Protein AF-W4M7J5-F1 (afdb_monomer_lite)

Structure (mmCIF, N/CA/C/O backbone):
data_AF-W4M7J5-F1
#
_entry.id   AF-W4M7J5-F1
#
loop_
_atom_site.group_PDB
_atom_site.id
_atom_site.type_symbol
_atom_site.label_atom_id
_atom_site.label_alt_id
_atom_site.label_comp_id
_atom_site.label_asym_id
_atom_site.label_entity_id
_atom_site.label_seq_id
_atom_site.pdbx_PDB_ins_code
_atom_site.Cartn_x
_atom_site.Cartn_y
_atom_site.Cartn_z
_atom_site.occupancy
_atom_site.B_iso_or_equiv
_atom_site.auth_seq_id
_atom_site.auth_comp_id
_atom_site.auth_asym_id
_atom_site.auth_atom_id
_atom_site.pdbx_PDB_model_num
ATOM 1 N N . MET A 1 1 ? -1.751 -12.285 1.005 1.00 97.94 1 MET A N 1
ATOM 2 C CA . MET A 1 1 ? -0.568 -11.452 0.704 1.00 97.94 1 MET A CA 1
ATOM 3 C C . MET A 1 1 ? -0.453 -10.356 1.744 1.00 97.94 1 MET A C 1
ATOM 5 O O . MET A 1 1 ? -1.435 -10.094 2.434 1.00 97.94 1 MET A O 1
ATOM 9 N N . ARG A 1 2 ? 0.733 -9.771 1.860 1.00 98.62 2 ARG A N 1
ATOM 10 C CA . ARG A 1 2 ? 1.087 -8.678 2.759 1.00 98.62 2 ARG A CA 1
ATOM 11 C C . ARG A 1 2 ? 1.069 -7.375 1.966 1.00 98.62 2 ARG A C 1
ATOM 13 O O . ARG A 1 2 ? 1.850 -7.219 1.029 1.00 98.62 2 ARG A O 1
ATOM 20 N N . VAL A 1 3 ? 0.160 -6.473 2.309 1.00 98.75 3 VAL A N 1
ATOM 21 C CA . VAL A 1 3 ? -0.077 -5.223 1.581 1.00 98.75 3 VAL A CA 1
ATOM 22 C C . VAL A 1 3 ? 0.358 -4.055 2.451 1.00 98.75 3 VAL A C 1
ATOM 24 O O . VAL A 1 3 ? -0.261 -3.784 3.478 1.00 98.75 3 VAL A O 1
ATOM 27 N N . LEU A 1 4 ? 1.413 -3.352 2.043 1.00 98.75 4 LEU A N 1
ATOM 28 C CA . LEU A 1 4 ? 1.812 -2.099 2.680 1.00 98.75 4 LEU A CA 1
ATOM 29 C C . LEU A 1 4 ? 0.987 -0.957 2.107 1.00 98.75 4 LEU A C 1
ATOM 31 O O . LEU A 1 4 ? 1.091 -0.670 0.920 1.00 98.75 4 LEU A O 1
ATOM 35 N N . VAL A 1 5 ? 0.214 -0.272 2.947 1.00 98.44 5 VAL A N 1
ATOM 36 C CA . VAL A 1 5 ? -0.502 0.941 2.539 1.00 98.44 5 VAL A CA 1
ATOM 37 C C . VAL A 1 5 ? 0.262 2.160 3.038 1.00 98.44 5 VAL A C 1
ATOM 39 O O . VAL A 1 5 ? 0.543 2.282 4.226 1.00 98.44 5 VAL A O 1
ATOM 42 N N . ILE A 1 6 ? 0.600 3.075 2.131 1.00 98.12 6 ILE A N 1
ATOM 43 C CA . ILE A 1 6 ? 1.315 4.311 2.444 1.00 98.12 6 ILE A CA 1
ATOM 44 C C . ILE A 1 6 ? 0.552 5.517 1.896 1.00 98.12 6 ILE A C 1
ATOM 46 O O . ILE A 1 6 ? 0.147 5.565 0.738 1.00 98.12 6 ILE A O 1
ATOM 50 N N . GLY A 1 7 ? 0.369 6.543 2.718 1.00 97.75 7 GLY A N 1
ATOM 51 C CA . GLY A 1 7 ? -0.392 7.714 2.301 1.00 97.75 7 GLY A CA 1
ATOM 52 C C . GLY A 1 7 ? -0.518 8.750 3.398 1.00 97.75 7 GLY A C 1
ATOM 53 O O . GLY A 1 7 ? -0.395 8.435 4.579 1.00 97.75 7 GLY A O 1
ATOM 54 N N . SER A 1 8 ? -0.752 10.002 3.015 1.00 97.31 8 SER A N 1
ATOM 55 C CA . SER A 1 8 ? -1.087 11.057 3.974 1.00 97.31 8 SER A CA 1
ATOM 56 C C . SER A 1 8 ? -1.922 12.164 3.349 1.00 97.31 8 SER A C 1
ATOM 58 O O . SER A 1 8 ? -1.714 12.518 2.190 1.00 97.31 8 SER A O 1
ATOM 60 N N . LYS A 1 9 ? -2.804 12.755 4.155 1.00 96.75 9 LYS A N 1
ATOM 61 C CA . LYS A 1 9 ? -3.697 13.856 3.769 1.00 96.75 9 LYS A CA 1
ATOM 62 C C . LYS A 1 9 ? -3.192 15.246 4.159 1.00 96.75 9 LYS A C 1
ATOM 64 O O . LYS A 1 9 ? -3.932 16.208 4.068 1.00 96.75 9 LYS A O 1
ATOM 69 N N . ARG A 1 10 ? -1.932 15.388 4.593 1.00 94.62 10 ARG A N 1
ATOM 70 C CA . ARG A 1 10 ? -1.376 16.678 5.077 1.00 94.62 10 ARG A CA 1
ATOM 71 C C . ARG A 1 10 ? -1.398 17.818 4.048 1.00 94.62 10 ARG A C 1
ATOM 73 O O . ARG A 1 10 ? -1.168 18.959 4.416 1.00 94.62 10 ARG A O 1
ATOM 80 N N . HIS A 1 11 ? -1.590 17.491 2.776 1.00 92.25 11 HIS A N 1
ATOM 81 C CA . HIS A 1 11 ? -1.619 18.428 1.655 1.00 92.25 11 HIS A CA 1
ATOM 82 C C . HIS A 1 11 ? -3.042 18.677 1.128 1.00 92.25 11 HIS A C 1
ATOM 84 O O . HIS A 1 11 ? -3.197 19.415 0.162 1.00 92.25 11 HIS A O 1
ATOM 90 N N . LEU A 1 12 ? -4.045 18.023 1.718 1.00 94.19 12 LEU A N 1
ATOM 91 C CA . LEU A 1 12 ? -5.440 18.080 1.299 1.00 94.19 12 LEU A CA 1
ATOM 92 C C . LEU A 1 12 ? -6.203 19.089 2.161 1.00 94.19 12 LEU A C 1
ATOM 94 O O . LEU A 1 12 ? -5.884 19.253 3.340 1.00 94.19 12 LEU A O 1
ATOM 98 N N . ASP A 1 13 ? -7.209 19.736 1.573 1.00 95.62 13 ASP A N 1
ATOM 99 C CA . ASP A 1 13 ? -8.204 20.496 2.338 1.00 95.62 13 ASP A CA 1
ATOM 100 C C . ASP A 1 13 ? -9.120 19.561 3.153 1.00 95.62 13 ASP A C 1
ATOM 102 O O . ASP A 1 13 ? -9.024 18.337 3.048 1.00 95.62 13 ASP A O 1
ATOM 106 N N . ASP A 1 14 ? -10.007 20.117 3.980 1.00 93.38 14 ASP A N 1
ATOM 107 C CA . ASP A 1 14 ? -10.858 19.316 4.870 1.00 93.38 14 ASP A CA 1
ATOM 108 C C . ASP A 1 14 ? -11.773 18.349 4.098 1.00 93.38 14 ASP A C 1
ATOM 110 O O . ASP A 1 14 ? -11.873 17.173 4.454 1.00 93.38 14 ASP A O 1
ATOM 114 N N . ILE A 1 15 ? -12.373 18.796 2.988 1.00 93.12 15 ILE A N 1
ATOM 115 C CA . ILE A 1 15 ? -13.301 17.987 2.178 1.00 93.12 15 ILE A CA 1
ATOM 116 C C . ILE A 1 15 ? -12.550 16.836 1.498 1.00 93.12 15 ILE A C 1
ATOM 118 O O . ILE A 1 15 ? -12.997 15.686 1.487 1.00 93.12 15 ILE A O 1
ATOM 122 N N . GLN A 1 16 ? -11.390 17.124 0.915 1.00 94.06 16 GLN A N 1
ATOM 123 C CA . GLN A 1 16 ? -10.512 16.122 0.320 1.00 94.06 16 GLN A CA 1
ATOM 124 C C . GLN A 1 16 ? -9.934 15.183 1.386 1.00 94.06 16 GLN A C 1
ATOM 126 O O . GLN A 1 16 ? -9.789 13.983 1.145 1.00 94.06 16 GLN A O 1
ATOM 131 N N . GLY A 1 17 ? -9.645 15.708 2.574 1.00 96.38 17 GLY A N 1
ATOM 132 C CA . GLY A 1 17 ? -9.173 14.964 3.730 1.00 96.38 17 GLY A CA 1
ATOM 133 C C . GLY A 1 17 ? -10.208 13.972 4.254 1.00 96.38 17 GLY A C 1
ATOM 134 O O . GLY A 1 17 ? -9.835 12.866 4.642 1.00 96.38 17 GLY A O 1
ATOM 135 N N . GLU A 1 18 ? -11.496 14.310 4.242 1.00 96.06 18 GLU A N 1
ATOM 136 C CA . GLU A 1 18 ? -12.585 13.371 4.542 1.00 96.06 18 GLU A CA 1
ATOM 137 C C . GLU A 1 18 ? -12.675 12.263 3.493 1.00 96.06 18 GLU A C 1
ATOM 139 O O . GLU A 1 18 ? -12.620 11.084 3.847 1.00 96.06 18 GLU A O 1
ATOM 144 N N . ARG A 1 19 ? -12.671 12.623 2.202 1.00 95.25 19 ARG A N 1
ATOM 145 C CA . ARG A 1 19 ? -12.653 11.641 1.100 1.00 95.25 19 ARG A CA 1
ATOM 146 C C . ARG A 1 19 ? -11.457 10.696 1.186 1.00 95.25 19 ARG A C 1
ATOM 148 O O . ARG A 1 19 ? -11.588 9.505 0.908 1.00 95.25 19 ARG A O 1
ATOM 155 N N . PHE A 1 20 ? -10.291 11.199 1.584 1.00 97.06 20 PHE A N 1
ATOM 156 C CA . PHE A 1 20 ? -9.104 10.383 1.830 1.00 97.06 20 PHE A CA 1
ATOM 157 C C . PHE A 1 20 ? -9.323 9.371 2.965 1.00 97.06 20 PHE A C 1
ATOM 159 O O . PHE A 1 20 ? -8.930 8.210 2.837 1.00 97.06 20 PHE A O 1
ATOM 166 N N . ASN A 1 21 ? -9.965 9.777 4.063 1.00 97.31 21 ASN A N 1
ATOM 167 C CA . ASN A 1 21 ? -10.242 8.873 5.183 1.00 97.31 21 ASN A CA 1
ATOM 168 C C . ASN A 1 21 ? -11.239 7.788 4.766 1.00 97.31 21 ASN A C 1
ATOM 170 O O . ASN A 1 21 ? -11.005 6.610 5.019 1.00 97.31 21 ASN A O 1
ATOM 174 N N . ASP A 1 22 ? -12.321 8.167 4.088 1.00 96.31 22 ASP A N 1
ATOM 175 C CA . ASP A 1 22 ? -13.379 7.230 3.708 1.00 96.31 22 ASP A CA 1
ATOM 176 C C . ASP A 1 22 ? -12.931 6.240 2.634 1.00 96.31 22 ASP A C 1
ATOM 178 O O . ASP A 1 22 ? -13.209 5.044 2.731 1.00 96.31 22 ASP A O 1
ATOM 182 N N . SER A 1 23 ? -12.163 6.703 1.647 1.00 96.94 23 SER A N 1
ATOM 183 C CA . SER A 1 23 ? -11.522 5.810 0.677 1.00 96.94 23 SER A CA 1
ATOM 184 C C . SER A 1 23 ? -10.517 4.870 1.349 1.00 96.94 23 SER A C 1
ATOM 186 O O . SER A 1 23 ? -10.499 3.682 1.033 1.00 96.94 23 SER A O 1
ATOM 188 N N . SER A 1 24 ? -9.746 5.345 2.333 1.00 97.88 24 SER A N 1
ATOM 189 C CA . SER A 1 24 ? -8.852 4.486 3.120 1.00 97.88 24 SER A CA 1
ATOM 190 C C . SER A 1 24 ? -9.634 3.441 3.927 1.00 97.88 24 SER A C 1
ATOM 192 O O . SER A 1 24 ? -9.269 2.270 3.913 1.00 97.88 24 SER A O 1
ATOM 194 N N . ARG A 1 25 ? -10.765 3.797 4.550 1.00 97.44 25 ARG A N 1
ATOM 195 C CA . ARG A 1 25 ? -11.657 2.822 5.212 1.00 97.44 25 ARG A CA 1
ATOM 196 C C . ARG A 1 25 ? -12.211 1.797 4.231 1.00 97.44 25 ARG A C 1
ATOM 198 O O . ARG A 1 25 ? -12.166 0.600 4.505 1.00 97.44 25 ARG A O 1
ATOM 205 N N . SER A 1 26 ? -12.693 2.251 3.077 1.00 96.81 26 SER A N 1
ATOM 206 C CA . SER A 1 26 ? -13.215 1.379 2.020 1.00 96.81 26 SER A CA 1
ATOM 207 C C . SER A 1 26 ? -12.150 0.391 1.532 1.00 96.81 26 SER A C 1
ATOM 209 O O . SER A 1 26 ? -12.421 -0.805 1.421 1.00 96.81 26 SER A O 1
ATOM 211 N N . LEU A 1 27 ? -10.916 0.861 1.323 1.00 98.00 27 LEU A N 1
ATOM 212 C CA . LEU A 1 27 ? -9.786 0.006 0.965 1.00 98.00 27 LEU A CA 1
ATOM 213 C C . LEU A 1 27 ? -9.452 -0.992 2.081 1.00 98.00 27 LEU A C 1
ATOM 215 O O . LEU A 1 27 ? -9.246 -2.168 1.798 1.00 98.00 27 LEU A O 1
ATOM 219 N N . GLY A 1 28 ? -9.435 -0.558 3.343 1.00 98.12 28 GLY A N 1
ATOM 220 C CA . GLY A 1 28 ? -9.170 -1.431 4.488 1.00 98.12 28 GLY A CA 1
ATOM 221 C C . GLY A 1 28 ? -10.201 -2.547 4.636 1.00 98.12 28 GLY A C 1
ATOM 222 O O . GLY A 1 28 ? -9.833 -3.709 4.809 1.00 98.12 28 GLY A O 1
ATOM 223 N N . ALA A 1 29 ? -11.487 -2.225 4.481 1.00 97.19 29 ALA A N 1
ATOM 224 C CA . ALA A 1 29 ? -12.556 -3.219 4.466 1.00 97.19 29 ALA A CA 1
ATOM 225 C C . ALA A 1 29 ? -12.394 -4.212 3.299 1.00 97.19 29 ALA A C 1
ATOM 227 O O . ALA A 1 29 ? -12.518 -5.425 3.482 1.00 97.19 29 ALA A O 1
ATOM 228 N N . ALA A 1 30 ? -12.047 -3.732 2.102 1.00 97.81 30 ALA A N 1
ATOM 229 C CA . ALA A 1 30 ? -11.814 -4.605 0.954 1.00 97.81 30 ALA A CA 1
ATOM 230 C C . ALA A 1 30 ? -10.604 -5.538 1.156 1.00 97.81 30 ALA A C 1
ATOM 232 O O . ALA A 1 30 ? -10.687 -6.730 0.856 1.00 97.81 30 ALA A O 1
ATOM 233 N N . LEU A 1 31 ? -9.501 -5.031 1.718 1.00 98.44 31 LEU A N 1
ATOM 234 C CA . LEU A 1 31 ? -8.303 -5.821 2.029 1.00 98.44 31 LEU A CA 1
ATOM 235 C C . LEU A 1 31 ? -8.593 -6.919 3.063 1.00 98.44 31 LEU A C 1
ATOM 237 O O . LEU A 1 31 ? -8.178 -8.064 2.873 1.00 98.44 31 LEU A O 1
ATOM 241 N N . ALA A 1 32 ? -9.343 -6.592 4.121 1.00 97.94 32 ALA A N 1
ATOM 242 C CA . ALA A 1 32 ? -9.783 -7.561 5.124 1.00 97.94 32 ALA A CA 1
ATOM 243 C C . ALA A 1 32 ? -10.720 -8.623 4.528 1.00 97.94 32 ALA A C 1
ATOM 245 O O . ALA A 1 32 ? -10.530 -9.815 4.759 1.00 97.94 32 ALA A O 1
ATOM 246 N N . THR A 1 33 ? -11.682 -8.212 3.697 1.00 97.50 33 THR A N 1
ATOM 247 C CA . THR A 1 33 ? -12.603 -9.133 3.005 1.00 97.50 33 THR A CA 1
ATOM 248 C C . THR A 1 33 ? -11.849 -10.117 2.107 1.00 97.50 33 THR A C 1
ATOM 250 O O . THR A 1 33 ? -12.196 -11.294 2.045 1.00 97.50 33 THR A O 1
ATOM 253 N N . ALA A 1 34 ? -10.772 -9.666 1.460 1.00 98.00 34 ALA A N 1
ATOM 254 C CA . ALA A 1 34 ? -9.897 -10.506 0.644 1.00 98.00 34 ALA A CA 1
ATOM 255 C C . ALA A 1 34 ? -8.879 -11.341 1.455 1.00 98.00 34 ALA A C 1
ATOM 257 O O . ALA A 1 34 ? -8.032 -12.023 0.869 1.00 98.00 34 ALA A O 1
ATOM 258 N N . GLY A 1 35 ? -8.917 -11.285 2.792 1.00 97.94 35 GLY A N 1
ATOM 259 C CA . GLY A 1 35 ? -8.018 -12.036 3.672 1.00 97.94 35 GLY A CA 1
ATOM 260 C C . GLY A 1 35 ? -6.549 -11.628 3.536 1.00 97.94 35 GLY A C 1
ATOM 261 O O . GLY A 1 35 ? -5.653 -12.470 3.640 1.00 97.94 35 GLY A O 1
ATOM 262 N N . HIS A 1 36 ? -6.275 -10.362 3.217 1.00 98.56 36 HIS A N 1
ATOM 263 C CA . HIS A 1 36 ? -4.913 -9.843 3.121 1.00 98.56 36 HIS A CA 1
ATOM 264 C C . HIS A 1 36 ? -4.405 -9.360 4.483 1.00 98.56 36 HIS A C 1
ATOM 266 O O . HIS A 1 36 ? -5.153 -8.817 5.292 1.00 98.56 36 HIS A O 1
ATOM 272 N N . GLU A 1 37 ? -3.114 -9.569 4.734 1.00 98.56 37 GLU A N 1
ATOM 273 C CA . GLU A 1 37 ? -2.422 -8.977 5.874 1.00 98.56 37 GLU A CA 1
ATOM 274 C C . GLU A 1 37 ? -2.056 -7.541 5.510 1.00 98.56 37 GLU A C 1
ATOM 276 O O . GLU A 1 37 ? -1.446 -7.306 4.465 1.00 98.56 37 GLU A O 1
ATOM 281 N N . VAL A 1 38 ? -2.423 -6.583 6.356 1.00 98.69 38 VAL A N 1
ATOM 282 C CA . VAL A 1 38 ? -2.099 -5.171 6.128 1.00 98.69 38 VAL A CA 1
ATOM 283 C C . VAL A 1 38 ? -0.860 -4.796 6.925 1.00 98.69 38 VAL A C 1
ATOM 285 O O . VAL A 1 38 ? -0.759 -5.097 8.112 1.00 98.69 38 VAL A O 1
ATOM 288 N N . ILE A 1 39 ? 0.077 -4.114 6.274 1.00 98.69 39 ILE A N 1
ATOM 289 C CA . ILE A 1 39 ? 1.243 -3.529 6.925 1.00 98.69 39 ILE A CA 1
ATOM 290 C C . ILE A 1 39 ? 0.980 -2.038 7.134 1.00 98.69 39 ILE A C 1
ATOM 292 O O . ILE A 1 39 ? 0.668 -1.321 6.181 1.00 98.69 39 ILE A O 1
ATOM 296 N N . VAL A 1 40 ? 1.136 -1.589 8.377 1.00 97.44 40 VAL A N 1
ATOM 297 C CA . VAL A 1 40 ? 1.016 -0.188 8.794 1.00 97.44 40 VAL A CA 1
ATOM 298 C C . VAL A 1 40 ? 2.292 0.271 9.488 1.00 97.44 40 VAL A C 1
ATOM 300 O O . VAL A 1 40 ? 3.020 -0.531 10.078 1.00 97.44 40 VAL A O 1
ATOM 303 N N . CYS A 1 41 ? 2.557 1.570 9.423 1.00 96.62 41 CYS A N 1
ATOM 304 C CA . CYS A 1 41 ? 3.754 2.188 9.975 1.00 96.62 41 CYS A CA 1
ATOM 305 C C . CYS A 1 41 ? 3.441 3.321 10.960 1.00 96.62 41 CYS A C 1
ATOM 307 O O . CYS A 1 41 ? 4.191 3.507 11.905 1.00 96.62 41 CYS A O 1
ATOM 309 N N . SER A 1 42 ? 2.374 4.105 10.766 1.00 94.94 42 SER A N 1
ATOM 310 C CA . SER A 1 42 ? 2.191 5.365 11.509 1.00 94.94 42 SER A CA 1
ATOM 311 C C . SER A 1 42 ? 0.859 5.443 12.256 1.00 94.94 42 SER A C 1
ATOM 313 O O . SER A 1 42 ? -0.176 5.263 11.630 1.00 94.94 42 SER A O 1
ATOM 315 N N . PRO A 1 43 ? 0.829 5.829 13.546 1.00 93.88 43 PRO A N 1
ATOM 316 C CA . PRO A 1 43 ? -0.417 6.022 14.289 1.00 93.88 43 PRO A CA 1
ATOM 317 C C . PRO A 1 43 ? -1.057 7.398 14.021 1.00 93.88 43 PRO A C 1
ATOM 319 O O . PRO A 1 43 ? -2.028 7.783 14.665 1.00 93.88 43 PRO A O 1
ATOM 322 N N . SER A 1 44 ? -0.495 8.207 13.120 1.00 95.00 44 SER A N 1
ATOM 323 C CA . SER A 1 44 ? -0.949 9.578 12.899 1.00 95.00 44 SER A CA 1
ATOM 324 C C . SER A 1 44 ? -2.287 9.619 12.155 1.00 95.00 44 SER A C 1
ATOM 326 O O . SER A 1 44 ? -2.387 9.138 11.035 1.00 95.00 44 SER A O 1
ATOM 328 N N . PHE A 1 45 ? -3.279 10.347 12.677 1.00 95.81 45 PHE A N 1
ATOM 329 C CA . PHE A 1 45 ? -4.555 10.604 11.979 1.00 95.81 45 PHE A CA 1
ATOM 330 C C . PHE A 1 45 ? -4.431 11.407 10.672 1.00 95.81 45 PHE A C 1
ATOM 332 O O . PHE A 1 45 ? -5.432 11.684 10.012 1.00 95.81 45 PHE A O 1
ATOM 339 N N . HIS A 1 46 ? -3.218 11.809 10.286 1.00 96.56 46 HIS A N 1
ATOM 340 C CA . HIS A 1 46 ? -2.937 12.404 8.984 1.00 96.56 46 HIS A CA 1
ATOM 341 C C . HIS A 1 46 ? -2.435 11.388 7.947 1.00 96.56 46 HIS A C 1
ATOM 343 O O . HIS A 1 46 ? -2.185 11.795 6.810 1.00 96.56 46 HIS A O 1
ATOM 349 N N . THR A 1 47 ? -2.249 10.114 8.305 1.00 97.31 47 THR A N 1
ATOM 350 C CA . THR A 1 47 ? -1.851 9.033 7.390 1.00 97.31 47 THR A CA 1
ATOM 351 C C . THR A 1 47 ? -3.018 8.094 7.087 1.00 97.31 47 THR A C 1
ATOM 353 O O . THR A 1 47 ? -4.087 8.214 7.681 1.00 97.31 47 THR A O 1
ATOM 356 N N . ALA A 1 48 ? -2.849 7.210 6.101 1.00 98.06 48 ALA A N 1
ATOM 357 C CA . ALA A 1 48 ? -3.882 6.240 5.725 1.00 98.06 48 ALA A CA 1
ATOM 358 C C . ALA A 1 48 ? -4.098 5.166 6.806 1.00 98.06 48 ALA A C 1
ATOM 360 O O . ALA A 1 48 ? -5.195 4.626 6.924 1.00 98.06 48 ALA A O 1
ATOM 361 N N . ASP A 1 49 ? -3.063 4.863 7.591 1.00 98.00 49 ASP A N 1
ATOM 362 C CA . ASP A 1 49 ? -2.988 3.691 8.457 1.00 98.00 49 ASP A CA 1
ATOM 363 C C . ASP A 1 49 ? -4.168 3.578 9.437 1.00 98.00 49 ASP A C 1
ATOM 365 O O . ASP A 1 49 ? -4.835 2.542 9.411 1.00 98.00 49 ASP A O 1
ATOM 369 N N . PRO A 1 50 ? -4.525 4.608 10.239 1.00 97.00 50 PRO A N 1
ATOM 370 C CA . PRO A 1 50 ? -5.644 4.484 11.177 1.00 97.00 50 PRO A CA 1
ATOM 371 C C . PRO A 1 50 ? -6.973 4.207 10.476 1.00 97.00 50 PRO A C 1
ATOM 373 O O . PRO A 1 50 ? -7.765 3.393 10.943 1.00 97.00 50 PRO A O 1
ATOM 376 N N . PHE A 1 51 ? -7.190 4.811 9.309 1.00 97.44 51 PHE A N 1
ATOM 377 C CA . PHE A 1 51 ? -8.429 4.661 8.550 1.00 97.44 51 PHE A CA 1
ATOM 378 C C . PHE A 1 51 ? -8.523 3.306 7.847 1.00 97.44 51 PHE A C 1
ATOM 380 O O . PHE A 1 51 ? -9.605 2.729 7.776 1.00 97.44 51 PHE A O 1
ATOM 387 N N . ILE A 1 52 ? -7.399 2.750 7.386 1.00 98.00 52 ILE A N 1
ATOM 388 C CA . ILE A 1 52 ? -7.343 1.368 6.895 1.00 98.00 52 ILE A CA 1
ATOM 389 C C . ILE A 1 52 ? -7.733 0.405 8.021 1.00 98.00 52 ILE A C 1
ATOM 391 O O . ILE A 1 52 ? -8.585 -0.460 7.822 1.00 98.00 52 ILE A O 1
ATOM 395 N N . ILE A 1 53 ? -7.171 0.594 9.218 1.00 97.19 53 ILE A N 1
ATOM 396 C CA . ILE A 1 53 ? -7.469 -0.220 10.403 1.00 97.19 53 ILE A CA 1
ATOM 397 C C . ILE A 1 53 ? -8.940 -0.098 10.821 1.00 97.19 53 ILE A C 1
ATOM 399 O O . ILE A 1 53 ? -9.580 -1.111 11.109 1.00 97.19 53 ILE A O 1
ATOM 403 N N . GLU A 1 54 ? -9.508 1.111 10.807 1.00 95.56 54 GLU A N 1
ATOM 404 C CA . GLU A 1 54 ? -10.946 1.336 11.009 1.00 95.56 54 GLU A CA 1
ATOM 405 C C . GLU A 1 54 ? -11.789 0.564 9.986 1.00 95.56 54 GLU A C 1
ATOM 407 O O . GLU A 1 54 ? -12.736 -0.119 10.368 1.00 95.56 54 GLU A O 1
ATOM 412 N N . GLY A 1 55 ? -11.417 0.608 8.704 1.00 96.19 55 GLY A N 1
ATOM 413 C CA . GLY A 1 55 ? -12.067 -0.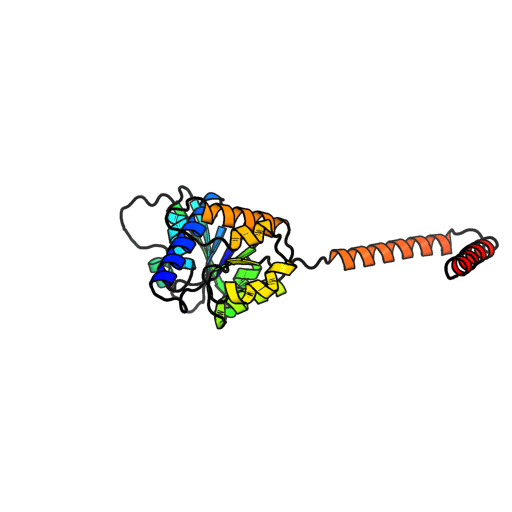161 7.644 1.00 96.19 55 GLY A CA 1
ATOM 414 C C . GLY A 1 55 ? -12.030 -1.668 7.889 1.00 96.19 55 GLY A C 1
ATOM 415 O O . GLY A 1 55 ? -13.064 -2.330 7.846 1.00 96.19 55 GLY A O 1
ATOM 416 N N . MET A 1 56 ? -10.859 -2.217 8.218 1.00 96.75 56 MET A N 1
ATOM 417 C CA . MET A 1 56 ? -10.695 -3.650 8.492 1.00 96.75 56 MET A CA 1
ATOM 418 C C . MET A 1 56 ? -11.577 -4.139 9.649 1.00 96.75 56 MET A C 1
ATOM 420 O O . MET A 1 56 ? -12.152 -5.223 9.575 1.00 96.75 56 MET A O 1
ATOM 424 N N . LYS A 1 57 ? -11.726 -3.334 10.709 1.00 94.75 57 LYS A N 1
ATOM 425 C CA . LYS A 1 57 ? -12.572 -3.646 11.876 1.00 94.75 57 LYS A CA 1
ATOM 426 C C . LYS A 1 57 ? -14.045 -3.865 11.523 1.00 94.75 57 LYS A C 1
ATOM 428 O O . LYS A 1 57 ? -14.740 -4.590 12.231 1.00 94.75 57 LYS A O 1
ATOM 433 N N . THR A 1 58 ? -14.525 -3.264 10.436 1.00 94.38 58 THR A N 1
ATOM 434 C CA . THR A 1 58 ? -15.918 -3.421 9.978 1.00 94.38 58 THR A CA 1
ATOM 435 C C . THR A 1 58 ? -16.213 -4.779 9.339 1.00 94.38 58 THR A C 1
ATOM 437 O O . THR A 1 58 ? -17.377 -5.123 9.148 1.00 94.38 58 THR A O 1
ATOM 440 N N . VAL A 1 59 ? -15.186 -5.578 9.044 1.00 95.31 59 VAL A N 1
ATOM 441 C CA . VAL A 1 59 ? -15.330 -6.865 8.359 1.00 95.31 59 VAL A CA 1
ATOM 442 C C . VAL A 1 59 ? -15.313 -8.004 9.369 1.00 95.31 59 VAL A C 1
ATOM 444 O O . VAL A 1 59 ? -14.380 -8.116 10.161 1.00 95.31 59 VAL A O 1
ATOM 447 N N . LEU A 1 60 ? -16.308 -8.892 9.308 1.00 95.94 60 LEU A N 1
ATOM 448 C CA . LEU A 1 60 ? -16.387 -10.070 10.175 1.00 95.94 60 LEU A CA 1
ATOM 449 C C . LEU A 1 60 ? -15.154 -10.970 10.021 1.00 95.94 60 LEU A C 1
ATOM 451 O O . LEU A 1 60 ? -14.731 -11.276 8.908 1.00 95.94 60 LEU A O 1
ATOM 455 N N . GLY A 1 61 ? -14.620 -11.446 11.144 1.00 94.19 61 GLY A N 1
ATOM 456 C CA . GLY A 1 61 ? -13.546 -12.437 11.161 1.00 94.19 61 GLY A CA 1
ATOM 457 C C . GLY A 1 61 ? -12.309 -11.964 11.909 1.00 94.19 61 GLY A C 1
ATOM 458 O O . GLY A 1 61 ? -12.356 -11.026 12.699 1.00 94.19 61 GLY A O 1
ATOM 459 N N . THR A 1 62 ? -11.200 -12.672 11.705 1.00 95.88 62 THR A N 1
ATOM 460 C CA . THR A 1 62 ? -9.907 -12.339 12.308 1.00 95.88 62 THR A CA 1
ATOM 461 C C . THR A 1 62 ? -8.937 -11.909 11.220 1.00 95.88 62 THR A C 1
ATOM 463 O O . THR A 1 62 ? -8.651 -12.691 10.316 1.00 95.88 62 THR A O 1
ATOM 466 N N . HIS A 1 63 ? -8.402 -10.697 11.339 1.00 96.69 63 HIS A N 1
ATOM 467 C CA . HIS A 1 63 ? -7.536 -10.081 10.335 1.00 96.69 63 HIS A CA 1
ATOM 468 C C . HIS A 1 63 ? -6.152 -9.812 10.912 1.00 96.69 63 HIS A C 1
ATOM 470 O O . HIS A 1 63 ? -6.012 -9.409 12.069 1.00 96.69 63 HIS A O 1
ATOM 476 N N . ARG A 1 64 ? -5.113 -10.041 10.108 1.00 97.88 64 ARG A N 1
ATOM 477 C CA . ARG A 1 64 ? -3.722 -9.841 10.524 1.00 97.88 64 ARG A CA 1
ATOM 478 C C . ARG A 1 64 ? -3.244 -8.457 10.119 1.00 97.88 64 ARG A C 1
ATOM 480 O O . ARG A 1 64 ? -3.464 -8.026 8.988 1.00 97.88 64 ARG A O 1
ATOM 487 N N . VAL A 1 65 ? -2.556 -7.803 11.042 1.00 97.69 65 VAL A N 1
ATOM 488 C CA . VAL A 1 65 ? -1.920 -6.510 10.822 1.00 97.69 65 VAL A CA 1
ATOM 489 C C . VAL A 1 65 ? -0.477 -6.609 11.289 1.00 97.69 65 VAL A C 1
ATOM 491 O O . VAL A 1 65 ? -0.229 -7.034 12.412 1.00 97.69 65 VAL A O 1
ATOM 494 N N . THR A 1 66 ? 0.473 -6.198 10.458 1.00 98.06 66 THR A N 1
ATOM 495 C CA . THR A 1 66 ? 1.869 -6.047 10.878 1.00 98.06 66 THR A CA 1
ATOM 496 C C . THR A 1 66 ? 2.172 -4.569 11.068 1.00 98.06 66 THR A C 1
ATOM 498 O O . THR A 1 66 ? 2.048 -3.776 10.137 1.00 98.06 66 THR A O 1
ATOM 501 N N . LEU A 1 67 ? 2.569 -4.194 12.281 1.00 97.06 67 LEU A N 1
ATOM 502 C CA . LEU A 1 67 ? 2.895 -2.822 12.646 1.00 97.06 67 LEU A CA 1
ATOM 503 C C . LEU A 1 67 ? 4.411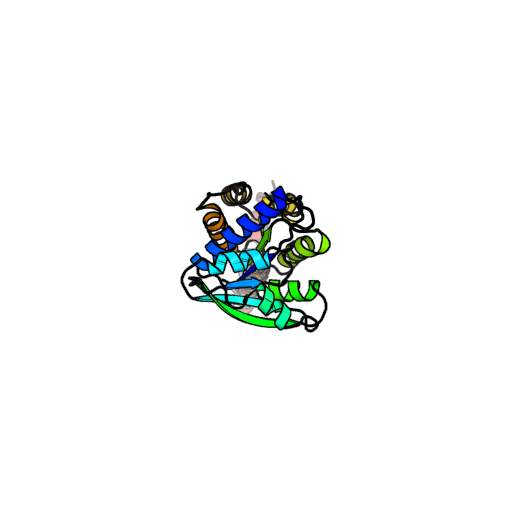 -2.648 12.730 1.00 97.06 67 LEU A C 1
ATOM 505 O O . LEU A 1 67 ? 5.037 -3.154 13.661 1.00 97.06 67 LEU A O 1
ATOM 509 N N . PHE A 1 68 ? 4.989 -1.889 11.799 1.00 96.88 68 PHE A N 1
ATOM 510 C CA . PHE A 1 68 ? 6.375 -1.438 11.902 1.00 96.88 68 PHE A CA 1
ATOM 511 C C . PHE A 1 68 ? 6.444 -0.104 12.646 1.00 96.88 68 PHE A C 1
ATOM 513 O O . PHE A 1 68 ? 5.893 0.885 12.178 1.00 96.88 68 PHE A O 1
ATOM 520 N N . ARG A 1 69 ? 7.147 -0.057 13.780 1.00 94.31 69 ARG A N 1
ATOM 521 C CA . ARG A 1 69 ? 7.242 1.146 14.622 1.00 94.31 69 ARG A CA 1
ATOM 522 C C . ARG A 1 69 ? 8.670 1.500 15.008 1.00 94.31 69 ARG A C 1
ATOM 524 O O . ARG A 1 69 ? 9.561 0.646 15.024 1.00 94.31 69 ARG A O 1
ATOM 531 N N . LEU A 1 70 ? 8.863 2.764 15.379 1.00 93.94 70 LEU A N 1
ATOM 532 C CA . LEU A 1 70 ? 10.116 3.238 15.956 1.00 93.94 70 LEU A CA 1
ATOM 533 C C . LEU A 1 70 ? 10.245 2.790 17.426 1.00 93.94 70 LEU A C 1
ATOM 535 O O . LEU A 1 70 ? 9.240 2.752 18.139 1.00 93.94 70 LEU A O 1
ATOM 539 N N . PRO A 1 71 ? 11.468 2.523 17.930 1.00 91.12 71 PRO A N 1
ATOM 540 C CA . PRO A 1 71 ? 11.694 2.219 19.345 1.00 91.12 71 PRO A CA 1
ATOM 541 C C . PRO A 1 71 ? 11.266 3.359 20.278 1.00 91.12 71 PRO A C 1
ATOM 543 O O . PRO A 1 71 ? 10.892 3.117 21.420 1.00 91.12 71 PRO A O 1
ATOM 546 N N . SER A 1 72 ? 11.329 4.602 19.788 1.00 89.38 72 SER A N 1
ATOM 547 C CA . SER A 1 72 ? 10.976 5.809 20.539 1.00 89.38 72 SER A CA 1
ATOM 548 C C . SER A 1 72 ? 9.472 6.015 20.711 1.00 89.38 72 SER A C 1
ATOM 550 O O . SER A 1 72 ? 9.068 6.871 21.493 1.00 89.38 72 SER A O 1
ATOM 552 N N . GLU A 1 73 ? 8.639 5.301 19.955 1.00 88.69 73 GLU A N 1
ATOM 553 C CA . GLU A 1 73 ? 7.190 5.416 20.073 1.00 88.69 73 GLU A CA 1
ATOM 554 C C . GLU A 1 73 ? 6.659 4.419 21.096 1.00 88.69 73 GLU A C 1
ATOM 556 O O . GLU A 1 73 ? 6.948 3.217 21.033 1.00 88.69 73 GLU A O 1
ATOM 561 N N . SER A 1 74 ? 5.870 4.936 22.037 1.00 86.88 74 SER A N 1
ATOM 562 C CA . SER A 1 74 ? 5.277 4.130 23.094 1.00 86.88 74 SER A CA 1
ATOM 563 C C . SER A 1 74 ? 4.243 3.163 22.518 1.00 86.88 74 SER A C 1
ATOM 565 O O . SER A 1 74 ? 3.515 3.476 21.574 1.00 86.88 74 SER A O 1
ATOM 567 N N . GLU A 1 75 ? 4.174 1.962 23.083 1.00 85.31 75 GLU A N 1
ATOM 568 C CA . GLU A 1 75 ? 3.172 0.971 22.685 1.00 85.31 75 GLU A CA 1
ATOM 569 C C . GLU A 1 75 ? 1.754 1.470 23.001 1.00 85.31 75 GLU A C 1
ATOM 571 O O . GLU A 1 75 ? 0.805 1.191 22.271 1.00 85.31 75 GLU A O 1
ATOM 576 N N . GLU A 1 76 ? 1.623 2.287 24.046 1.00 85.12 76 GLU A N 1
ATOM 577 C CA . GLU A 1 76 ? 0.384 2.922 24.479 1.00 85.12 76 GLU A CA 1
ATOM 578 C C . GLU A 1 76 ? -0.195 3.853 23.412 1.00 85.12 76 GLU A C 1
ATOM 580 O O . GLU A 1 76 ? -1.408 3.853 23.217 1.00 85.12 76 GLU A O 1
ATOM 585 N N . LEU A 1 77 ? 0.645 4.604 22.686 1.00 86.06 77 LEU A N 1
ATOM 586 C CA . LEU A 1 77 ? 0.188 5.470 21.594 1.00 86.06 77 LEU A CA 1
ATOM 587 C C . LEU A 1 77 ? -0.521 4.648 20.512 1.00 86.06 77 LEU A C 1
ATOM 589 O O . LEU A 1 77 ? -1.586 5.018 20.023 1.00 86.06 77 LEU A O 1
ATOM 593 N N . TYR A 1 78 ? 0.055 3.499 20.169 1.00 84.88 78 TYR A N 1
ATOM 594 C CA . TYR A 1 78 ? -0.512 2.598 19.177 1.00 84.88 78 TYR A CA 1
ATOM 595 C C . TYR A 1 78 ? -1.779 1.911 19.672 1.00 84.88 78 TYR A C 1
ATOM 597 O O . TYR A 1 78 ? -2.748 1.831 18.920 1.00 84.88 78 TYR A O 1
ATOM 605 N N . LYS A 1 79 ? -1.811 1.482 20.938 1.00 85.19 79 LYS A N 1
ATOM 606 C CA . LYS A 1 79 ? -3.027 0.942 21.558 1.00 85.19 79 LYS A CA 1
ATOM 607 C C . LYS A 1 79 ? -4.156 1.968 21.555 1.00 85.19 79 LYS A C 1
ATOM 609 O O . LYS A 1 79 ? -5.266 1.634 21.177 1.00 85.19 79 LYS A O 1
ATOM 614 N N . GLN A 1 80 ? -3.883 3.234 21.865 1.00 85.38 80 GLN A N 1
ATOM 615 C CA . GLN A 1 80 ? -4.910 4.283 21.845 1.00 85.38 80 GLN A CA 1
ATOM 616 C C . GLN A 1 80 ? -5.527 4.495 20.456 1.00 85.38 80 GLN A C 1
ATOM 618 O O . GLN A 1 80 ? -6.732 4.714 20.349 1.00 85.38 80 GLN A O 1
ATOM 623 N N . VAL A 1 81 ? -4.720 4.420 19.394 1.00 85.44 81 VAL A N 1
ATOM 624 C CA . VAL A 1 81 ? -5.192 4.646 18.018 1.00 85.44 81 VAL A CA 1
ATOM 625 C C . VAL A 1 81 ? -5.837 3.390 17.424 1.00 85.44 81 VAL A C 1
ATOM 627 O O . VAL A 1 81 ? -6.897 3.463 16.802 1.00 85.44 81 VAL A O 1
ATOM 630 N N . TYR A 1 82 ? -5.222 2.222 17.608 1.00 84.94 82 TYR A N 1
ATOM 631 C CA . TYR A 1 82 ? -5.633 0.983 16.944 1.00 84.94 82 TYR A CA 1
ATOM 632 C C . TYR A 1 82 ? -6.486 0.057 17.800 1.00 84.94 82 TYR A C 1
ATOM 634 O O . TYR A 1 82 ? -7.235 -0.749 17.250 1.00 84.94 82 TYR A O 1
ATOM 642 N N . GLU A 1 83 ? -6.469 0.211 19.115 1.00 80.31 83 GLU A N 1
ATOM 643 C CA . GLU A 1 83 ? -7.284 -0.541 20.067 1.00 80.31 83 GLU A CA 1
ATOM 644 C C . GLU A 1 83 ? -8.038 0.419 21.004 1.00 80.31 83 GLU A C 1
ATOM 646 O O . GLU A 1 83 ? -7.837 0.348 22.218 1.00 80.31 83 GLU A O 1
ATOM 651 N N . PRO A 1 84 ? -8.895 1.338 20.494 1.00 66.12 84 PRO A N 1
ATOM 652 C CA . PRO A 1 84 ? -9.635 2.235 21.370 1.00 66.12 84 PRO A CA 1
ATOM 653 C C . PRO A 1 84 ? -10.389 1.418 22.418 1.00 66.12 84 PRO A C 1
ATOM 655 O O . PRO A 1 84 ? -11.237 0.584 22.083 1.00 66.12 84 PRO A O 1
ATOM 658 N N . SER A 1 85 ? -10.023 1.633 23.679 1.00 54.97 85 SER A N 1
ATOM 659 C CA . SER A 1 85 ? -10.612 0.965 24.825 1.00 54.97 85 SER A CA 1
ATOM 660 C C . SER A 1 85 ? -12.103 1.289 24.869 1.00 54.97 85 SER A C 1
ATOM 662 O O . SER A 1 85 ? -12.485 2.445 25.028 1.00 54.97 85 SER A O 1
ATOM 664 N N . GLU A 1 86 ? -12.932 0.255 24.752 1.00 51.00 86 GLU A N 1
ATOM 665 C CA . GLU A 1 86 ? -14.281 0.240 25.324 1.00 51.00 86 GLU A CA 1
ATOM 666 C C . GLU A 1 86 ? -15.327 1.206 24.733 1.00 51.00 86 GLU A C 1
ATOM 668 O O . GLU A 1 86 ? -16.067 1.851 25.472 1.00 51.00 86 GLU A O 1
ATOM 673 N N . LEU A 1 87 ? -15.538 1.210 23.411 1.00 45.44 87 LEU A N 1
ATOM 674 C CA . LEU A 1 87 ? -16.924 1.367 22.946 1.00 45.44 87 LEU A CA 1
ATOM 675 C C . LEU A 1 87 ? -17.533 -0.027 22.810 1.00 45.44 87 LEU A C 1
ATOM 677 O O . LEU A 1 87 ? -17.163 -0.783 21.916 1.00 45.44 87 LEU A O 1
ATOM 681 N N . GLY A 1 88 ? -18.452 -0.357 23.725 1.00 44.69 88 GLY A N 1
ATOM 682 C CA . GLY A 1 88 ? -19.196 -1.619 23.860 1.00 44.69 88 GLY A CA 1
ATOM 683 C C . GLY A 1 88 ? -20.091 -2.015 22.677 1.00 44.69 88 GLY A C 1
ATOM 684 O O . GLY A 1 88 ? -21.129 -2.644 22.857 1.00 44.69 88 GLY A O 1
ATOM 685 N N . SER A 1 89 ? -19.703 -1.656 21.463 1.00 50.16 89 SER A N 1
ATOM 686 C CA . SER A 1 89 ? -20.259 -2.124 20.204 1.00 50.16 89 SER A CA 1
ATOM 687 C C . SER A 1 89 ? -19.461 -3.335 19.732 1.00 50.16 89 SER A C 1
ATOM 689 O O . SER A 1 89 ? -18.241 -3.271 19.620 1.00 50.16 89 SER A O 1
ATOM 691 N N . GLN A 1 90 ? -20.158 -4.433 19.452 1.00 62.41 90 GLN A N 1
ATOM 692 C CA . GLN A 1 90 ? -19.634 -5.641 18.819 1.00 62.41 90 GLN A CA 1
ATOM 693 C C . GLN A 1 90 ? -18.989 -5.290 17.468 1.00 62.41 90 GLN A C 1
ATOM 695 O O . GLN A 1 90 ? -19.640 -5.335 16.427 1.00 62.41 90 GLN A O 1
ATOM 700 N N . VAL A 1 91 ? -17.720 -4.886 17.480 1.00 70.94 91 VAL A N 1
ATOM 701 C CA . VAL A 1 91 ? -16.955 -4.688 16.253 1.00 70.94 91 VAL A CA 1
ATOM 702 C C . VAL A 1 91 ? -16.814 -6.069 15.606 1.00 70.94 91 VAL A C 1
ATOM 704 O O . VAL A 1 91 ? -16.321 -6.990 16.259 1.00 70.94 91 VAL A O 1
ATOM 707 N N . PRO A 1 92 ? -17.284 -6.256 14.364 1.00 79.69 92 PRO A N 1
ATOM 708 C CA . PRO A 1 92 ? -17.363 -7.584 13.760 1.00 79.69 92 PRO A CA 1
ATOM 709 C C . PRO A 1 92 ? -15.974 -8.193 13.497 1.00 79.69 92 PRO A C 1
ATOM 711 O O . PRO A 1 92 ? -15.829 -9.417 13.514 1.00 79.69 92 PRO A O 1
ATOM 714 N N . GLY A 1 93 ? -14.949 -7.364 13.277 1.00 87.88 93 GLY A N 1
ATOM 715 C CA . GLY A 1 93 ? -13.579 -7.796 13.011 1.00 87.88 93 GLY A CA 1
ATOM 716 C C . GLY A 1 93 ? -12.665 -7.769 14.234 1.00 87.88 93 GLY A C 1
ATOM 717 O O . GLY A 1 93 ? -12.494 -6.733 14.877 1.00 87.88 93 GLY A O 1
ATOM 718 N N . LYS A 1 94 ? -11.990 -8.891 14.503 1.00 91.88 94 LYS A N 1
ATOM 719 C CA . LYS A 1 94 ? -10.864 -8.984 15.442 1.00 91.88 94 LYS A CA 1
ATOM 720 C C . LYS A 1 94 ? -9.552 -8.744 14.698 1.00 91.88 94 LYS A C 1
ATOM 722 O O . LYS A 1 94 ? -9.270 -9.427 13.718 1.00 91.88 94 LYS A O 1
ATOM 727 N N . LEU A 1 95 ? -8.720 -7.832 15.189 1.00 93.62 95 LEU A N 1
ATOM 728 C CA . LEU A 1 95 ? -7.376 -7.610 14.652 1.00 93.62 95 LEU A CA 1
ATOM 729 C C . LEU A 1 95 ? -6.331 -8.354 15.489 1.00 93.62 95 LEU A C 1
ATOM 731 O O . LEU A 1 95 ? -6.427 -8.392 16.714 1.00 93.62 95 LEU A O 1
ATOM 735 N N . ILE A 1 96 ? -5.340 -8.950 14.828 1.00 94.69 96 ILE A N 1
ATOM 736 C CA . ILE A 1 96 ? -4.143 -9.517 15.461 1.00 94.69 96 ILE A CA 1
ATOM 737 C C . ILE A 1 96 ? -2.939 -8.727 14.961 1.00 94.69 96 ILE A C 1
ATOM 739 O O . ILE A 1 96 ? -2.609 -8.805 13.775 1.00 94.69 96 ILE A O 1
ATOM 743 N N . PHE A 1 97 ? -2.292 -7.999 15.870 1.00 94.38 97 PHE A N 1
ATOM 744 C CA . PHE A 1 97 ? -1.107 -7.202 15.575 1.00 94.38 97 PHE A CA 1
ATOM 745 C C . PHE A 1 97 ? 0.182 -8.018 15.764 1.00 94.38 97 PHE A C 1
ATOM 747 O O . PHE A 1 97 ? 0.421 -8.579 16.832 1.00 94.38 97 PHE A O 1
ATOM 754 N N . ASP A 1 98 ? 1.022 -8.066 14.729 1.00 96.00 98 ASP A N 1
ATOM 755 C CA . ASP A 1 98 ? 2.434 -8.456 14.814 1.00 96.00 98 ASP A CA 1
ATOM 756 C C . ASP A 1 98 ? 3.289 -7.184 14.864 1.00 96.00 98 ASP A C 1
ATOM 758 O O . ASP A 1 98 ? 3.320 -6.399 13.913 1.00 96.00 98 ASP A O 1
ATOM 762 N N . HIS A 1 99 ? 3.960 -6.945 15.989 1.00 94.69 99 HIS A N 1
ATOM 763 C CA . HIS A 1 99 ? 4.750 -5.736 16.192 1.00 94.69 99 HIS A CA 1
ATOM 764 C C . HIS A 1 99 ? 6.195 -5.955 15.745 1.00 94.69 99 HIS A C 1
ATOM 766 O O . HIS A 1 99 ? 6.911 -6.813 16.260 1.00 94.69 99 HIS A O 1
ATOM 772 N N . ARG A 1 100 ? 6.658 -5.107 14.829 1.00 95.75 100 ARG A N 1
ATOM 773 C CA . ARG A 1 100 ? 8.032 -5.075 14.333 1.00 95.75 100 ARG A CA 1
ATOM 774 C C . ARG A 1 100 ? 8.669 -3.753 14.726 1.00 95.75 100 ARG A C 1
ATOM 776 O O . ARG A 1 100 ? 8.179 -2.682 14.381 1.00 95.75 100 ARG A O 1
ATOM 783 N N . ILE A 1 101 ? 9.771 -3.830 15.455 1.00 94.44 101 ILE A N 1
ATOM 784 C CA . ILE A 1 101 ? 10.559 -2.659 15.833 1.00 94.44 101 ILE A CA 1
ATOM 785 C C . ILE A 1 101 ? 11.789 -2.636 14.936 1.00 94.44 101 ILE A C 1
ATOM 787 O O . ILE A 1 101 ? 12.459 -3.657 14.785 1.00 94.44 101 ILE A O 1
ATOM 791 N N . ALA A 1 102 ? 12.083 -1.485 14.342 1.00 92.69 102 ALA A N 1
ATOM 792 C CA . ALA A 1 102 ? 13.321 -1.280 13.604 1.00 92.69 102 ALA A CA 1
ATOM 793 C C . ALA A 1 102 ? 13.973 0.039 14.024 1.00 92.69 102 ALA A C 1
ATOM 795 O O . ALA A 1 102 ? 13.308 1.062 14.179 1.00 92.69 102 ALA A O 1
ATOM 796 N N . GLU A 1 103 ? 15.284 0.000 14.242 1.00 93.25 103 GLU A N 1
ATOM 797 C CA . GLU A 1 103 ? 16.065 1.178 14.611 1.00 93.25 103 GLU A CA 1
ATOM 798 C C . GLU A 1 103 ? 16.242 2.129 13.417 1.00 93.25 103 GLU A C 1
ATOM 800 O O . GLU A 1 103 ? 16.192 1.725 12.254 1.00 93.25 103 GLU A O 1
ATOM 805 N N . GLY A 1 104 ? 16.464 3.413 13.705 1.00 93.25 104 GLY A N 1
ATOM 806 C CA . GLY A 1 104 ? 16.630 4.463 12.701 1.00 93.25 104 GLY A CA 1
ATOM 807 C C . GLY A 1 104 ? 15.457 5.441 12.667 1.00 93.25 104 GLY A C 1
ATOM 808 O O . GLY A 1 104 ? 14.819 5.699 13.681 1.00 93.25 104 GLY A O 1
ATOM 809 N N . GLY A 1 105 ? 15.209 6.044 11.502 1.00 94.12 105 GLY A N 1
ATOM 810 C CA . GLY A 1 105 ? 14.087 6.965 11.286 1.00 94.12 105 GLY A CA 1
ATOM 811 C C . GLY A 1 105 ? 12.980 6.356 10.424 1.00 94.12 105 GLY A C 1
ATOM 812 O O . GLY A 1 105 ? 13.132 5.267 9.876 1.00 94.12 105 GLY A O 1
ATOM 813 N N . TRP A 1 106 ? 11.897 7.107 10.206 1.00 93.50 106 TRP A N 1
ATOM 814 C CA . TRP A 1 106 ? 10.737 6.686 9.401 1.00 93.50 106 TRP A CA 1
ATOM 815 C C . TRP A 1 106 ? 11.070 6.113 8.017 1.00 93.50 106 TRP A C 1
ATOM 817 O O . TRP A 1 106 ? 10.396 5.210 7.534 1.00 93.50 106 TRP A O 1
ATOM 827 N N . ARG A 1 107 ? 12.139 6.597 7.378 1.00 95.25 107 ARG A N 1
ATOM 828 C CA . ARG A 1 107 ? 12.596 6.056 6.089 1.00 95.25 107 ARG A CA 1
ATOM 829 C C . ARG A 1 107 ? 13.082 4.612 6.209 1.00 95.25 107 ARG A C 1
ATOM 831 O O . ARG A 1 107 ? 12.777 3.805 5.343 1.00 95.25 107 ARG A O 1
ATOM 838 N N . VAL A 1 108 ? 13.795 4.284 7.285 1.00 95.75 108 VAL A N 1
ATOM 839 C CA . VAL A 1 108 ? 14.283 2.923 7.551 1.00 95.75 108 VAL A CA 1
ATOM 840 C C . VAL A 1 108 ? 13.103 1.999 7.843 1.00 95.75 108 VAL A C 1
ATOM 842 O O . VAL A 1 108 ? 13.010 0.934 7.238 1.00 95.75 108 VAL A O 1
ATOM 845 N N . ILE A 1 109 ? 12.145 2.455 8.659 1.00 96.62 109 ILE A N 1
ATOM 846 C CA . ILE A 1 109 ? 10.870 1.759 8.901 1.00 96.62 109 ILE A CA 1
ATOM 847 C C . ILE A 1 109 ? 10.174 1.412 7.579 1.00 96.62 109 ILE A C 1
ATOM 849 O O . ILE A 1 109 ? 9.845 0.250 7.349 1.00 96.62 109 ILE A O 1
ATOM 853 N N . HIS A 1 110 ? 10.013 2.385 6.676 1.00 97.50 110 HIS A N 1
ATOM 854 C CA . HIS A 1 110 ? 9.387 2.138 5.378 1.00 97.50 110 HIS A CA 1
ATOM 855 C C . HIS A 1 110 ? 10.173 1.135 4.527 1.00 97.50 110 HIS A C 1
ATOM 857 O O . HIS A 1 110 ? 9.554 0.295 3.890 1.00 97.50 110 HIS A O 1
ATOM 863 N N . LEU A 1 111 ? 11.511 1.162 4.526 1.00 97.81 111 LEU A N 1
ATOM 864 C CA . LEU A 1 111 ? 12.315 0.177 3.787 1.00 97.81 111 LEU A CA 1
ATOM 865 C C . LEU A 1 111 ? 12.132 -1.247 4.326 1.00 97.81 111 LEU A C 1
ATOM 867 O O . LEU A 1 111 ? 12.019 -2.187 3.539 1.00 97.81 111 LEU A O 1
ATOM 871 N N . HIS A 1 112 ? 12.069 -1.418 5.650 1.00 98.06 112 HIS A N 1
ATOM 872 C CA . HIS A 1 112 ? 11.755 -2.716 6.251 1.00 98.06 112 HIS A CA 1
ATOM 873 C C . HIS A 1 112 ? 10.341 -3.177 5.893 1.00 98.06 112 HIS A C 1
ATOM 875 O O . HIS A 1 112 ? 10.160 -4.339 5.529 1.00 98.06 112 HIS A O 1
ATOM 881 N N . ALA A 1 113 ? 9.368 -2.266 5.931 1.00 98.31 113 ALA A N 1
ATOM 882 C CA . ALA A 1 113 ? 7.996 -2.556 5.544 1.00 98.31 113 ALA A CA 1
ATOM 883 C C . ALA A 1 113 ? 7.881 -2.934 4.056 1.00 98.31 113 ALA A C 1
ATOM 885 O O . ALA A 1 113 ? 7.208 -3.909 3.746 1.00 98.31 113 ALA A O 1
ATOM 886 N N . ILE A 1 114 ? 8.581 -2.234 3.149 1.00 98.38 114 ILE A N 1
ATOM 887 C CA . ILE A 1 114 ? 8.629 -2.558 1.712 1.00 98.38 114 ILE A CA 1
ATOM 888 C C . ILE A 1 114 ? 9.168 -3.976 1.513 1.00 98.38 114 ILE A C 1
ATOM 890 O O . ILE A 1 114 ? 8.517 -4.785 0.869 1.00 98.38 114 ILE A O 1
ATOM 894 N N . ARG A 1 115 ? 10.314 -4.314 2.124 1.00 97.88 115 ARG A N 1
ATOM 895 C CA . ARG A 1 115 ? 10.912 -5.659 2.007 1.00 97.88 115 ARG A CA 1
ATOM 896 C C . ARG A 1 115 ? 10.031 -6.772 2.571 1.00 97.88 115 ARG A C 1
ATOM 898 O O . ARG A 1 115 ? 10.186 -7.931 2.198 1.00 97.88 115 ARG A O 1
ATOM 905 N N . TYR A 1 116 ? 9.168 -6.438 3.526 1.00 98.31 116 TYR A N 1
ATOM 906 C CA . TYR A 1 116 ? 8.217 -7.376 4.106 1.00 98.31 116 TYR A CA 1
ATOM 907 C C . TYR A 1 116 ? 6.907 -7.453 3.308 1.00 98.31 116 TYR A C 1
ATOM 909 O O . TYR A 1 116 ? 6.166 -8.420 3.463 1.00 98.31 116 TYR A O 1
ATOM 917 N N . ALA A 1 117 ? 6.608 -6.468 2.464 1.00 98.44 117 ALA A N 1
ATOM 918 C CA . ALA A 1 117 ? 5.399 -6.433 1.660 1.00 98.44 117 ALA A CA 1
ATOM 919 C C . ALA A 1 117 ? 5.525 -7.310 0.410 1.00 98.44 117 ALA A C 1
ATOM 921 O O . ALA A 1 117 ? 6.590 -7.430 -0.186 1.00 98.44 117 ALA A O 1
ATOM 922 N N . ASP A 1 118 ? 4.401 -7.882 -0.017 1.00 97.94 118 ASP A N 1
ATOM 923 C CA . ASP A 1 118 ? 4.280 -8.477 -1.352 1.00 97.94 118 ASP A CA 1
ATOM 924 C C . ASP A 1 118 ? 3.899 -7.401 -2.390 1.00 97.94 118 ASP A C 1
ATOM 926 O O . ASP A 1 118 ? 4.133 -7.565 -3.584 1.00 97.94 118 ASP A O 1
ATOM 930 N N . VAL A 1 119 ? 3.282 -6.305 -1.935 1.00 98.44 119 VAL A N 1
ATOM 931 C CA . VAL A 1 119 ? 2.845 -5.167 -2.750 1.00 98.44 119 VAL A CA 1
ATOM 932 C C . VAL A 1 119 ? 2.693 -3.919 -1.880 1.00 98.44 119 VAL A C 1
ATOM 934 O O . VAL A 1 119 ? 2.243 -3.987 -0.732 1.00 98.44 119 VAL A O 1
ATOM 937 N N . VAL A 1 120 ? 3.050 -2.769 -2.441 1.00 98.62 120 VAL A N 1
ATOM 938 C CA . VAL A 1 120 ? 2.890 -1.445 -1.836 1.00 98.62 120 VAL A CA 1
ATOM 939 C C . VAL A 1 120 ? 1.746 -0.714 -2.526 1.00 98.62 120 VAL A C 1
ATOM 941 O O . VAL A 1 120 ? 1.664 -0.696 -3.747 1.00 98.62 120 VAL A O 1
ATOM 944 N N . VAL A 1 121 ? 0.866 -0.083 -1.759 1.00 98.69 121 VAL A N 1
ATOM 945 C CA . VAL A 1 121 ? -0.243 0.737 -2.252 1.00 98.69 121 VAL A CA 1
ATOM 946 C C . VAL A 1 121 ? -0.037 2.161 -1.764 1.00 98.69 121 VAL A C 1
ATOM 948 O O . VAL A 1 121 ? -0.033 2.410 -0.560 1.00 98.69 121 VAL A O 1
ATOM 951 N N . ALA A 1 122 ? 0.130 3.100 -2.690 1.00 98.50 122 ALA A N 1
ATOM 952 C CA . ALA A 1 122 ? 0.270 4.515 -2.386 1.00 98.50 122 ALA A CA 1
ATOM 953 C C . ALA A 1 122 ? -1.025 5.278 -2.683 1.00 98.50 122 ALA A C 1
ATOM 955 O O . ALA A 1 122 ? -1.545 5.220 -3.798 1.00 98.50 122 ALA A O 1
ATOM 956 N N . ILE A 1 123 ? -1.510 6.033 -1.698 1.00 98.06 123 ILE A N 1
ATOM 957 C CA . ILE A 1 123 ? -2.728 6.846 -1.780 1.00 98.06 123 ILE A CA 1
ATOM 958 C C . ILE A 1 123 ? -2.442 8.263 -1.267 1.00 98.06 123 ILE A C 1
ATOM 960 O O . ILE A 1 123 ? -1.934 8.443 -0.157 1.00 98.06 123 ILE A O 1
ATOM 964 N N . GLY A 1 124 ? -2.719 9.291 -2.074 1.00 96.38 124 GLY A N 1
ATOM 965 C CA . GLY A 1 124 ? -2.387 10.677 -1.722 1.00 96.38 124 GLY A CA 1
ATOM 966 C C . GLY A 1 124 ? -0.892 10.858 -1.405 1.00 96.38 124 GLY A C 1
ATOM 967 O O . GLY A 1 124 ? -0.010 10.435 -2.155 1.00 96.38 124 GLY A O 1
ATOM 968 N N . GLY A 1 125 ? -0.590 11.428 -0.236 1.00 94.75 125 GLY A N 1
ATOM 969 C CA . GLY A 1 125 ? 0.761 11.463 0.325 1.00 94.75 125 GLY A CA 1
ATOM 970 C C . GLY A 1 125 ? 1.567 12.732 0.061 1.00 94.75 125 GLY A C 1
ATOM 971 O O . GLY A 1 125 ? 1.303 13.491 -0.865 1.00 94.75 125 GLY A O 1
ATOM 972 N N . SER A 1 126 ? 2.593 12.948 0.889 1.00 93.25 126 SER A N 1
ATOM 973 C CA . SER A 1 126 ? 3.585 14.010 0.697 1.00 93.25 126 SER A CA 1
ATOM 974 C C . SER A 1 126 ? 4.810 13.496 -0.063 1.00 93.25 126 SER A C 1
ATOM 976 O O . SER A 1 126 ? 5.107 12.297 -0.078 1.00 93.25 126 SER A O 1
ATOM 978 N N . THR A 1 127 ? 5.581 14.422 -0.633 1.00 89.00 127 THR A N 1
ATOM 979 C CA . THR A 1 127 ? 6.864 14.126 -1.291 1.00 89.00 127 THR A CA 1
ATOM 980 C C . THR A 1 127 ? 7.903 13.539 -0.329 1.00 89.00 127 THR A C 1
ATOM 982 O O . THR A 1 127 ? 8.684 12.667 -0.693 1.00 89.00 127 THR A O 1
ATOM 985 N N . SER A 1 128 ? 7.902 13.958 0.937 1.00 87.50 128 SER A N 1
ATOM 986 C CA . SER A 1 128 ? 8.919 13.537 1.907 1.00 87.50 128 SER A CA 1
ATOM 987 C C . SER A 1 128 ? 8.806 12.075 2.355 1.00 87.50 128 SER A C 1
ATOM 989 O O . SER A 1 128 ? 9.831 11.465 2.662 1.00 87.50 128 SER A O 1
ATOM 991 N N . GLY A 1 129 ? 7.589 11.526 2.415 1.00 92.44 129 GLY A N 1
ATOM 992 C CA . GLY A 1 129 ? 7.321 10.168 2.896 1.00 92.44 129 GLY A CA 1
ATOM 993 C C . GLY A 1 129 ? 6.896 9.235 1.771 1.00 92.44 129 GLY A C 1
ATOM 994 O O . GLY A 1 129 ? 7.675 8.397 1.326 1.00 92.44 129 GLY A O 1
ATOM 995 N N . THR A 1 130 ? 5.665 9.412 1.291 1.00 96.69 130 THR A N 1
ATOM 996 C CA . THR A 1 130 ? 5.022 8.528 0.311 1.00 96.69 130 THR A CA 1
ATOM 997 C C . THR A 1 130 ? 5.820 8.416 -0.986 1.00 96.69 130 THR A C 1
ATOM 999 O O . THR A 1 130 ? 6.051 7.310 -1.458 1.00 96.69 130 THR A O 1
ATOM 1002 N N . HIS A 1 131 ? 6.306 9.533 -1.535 1.00 95.75 131 HIS A N 1
ATOM 1003 C CA . HIS A 1 131 ? 7.071 9.528 -2.792 1.00 95.75 131 HIS A CA 1
ATOM 1004 C C . HIS A 1 131 ? 8.389 8.757 -2.660 1.00 95.75 131 HIS A C 1
ATOM 1006 O O . HIS A 1 131 ? 8.705 7.931 -3.510 1.00 95.75 131 HIS A O 1
ATOM 1012 N N . THR A 1 132 ? 9.108 8.944 -1.545 1.00 96.44 132 THR A N 1
ATOM 1013 C CA . THR A 1 132 ? 10.335 8.179 -1.257 1.00 96.44 132 THR A CA 1
ATOM 1014 C C . THR A 1 132 ? 10.030 6.683 -1.159 1.00 96.44 132 THR A C 1
ATOM 1016 O O . THR A 1 132 ? 10.768 5.879 -1.723 1.00 96.44 132 THR A O 1
ATOM 1019 N N . THR A 1 133 ? 8.937 6.295 -0.495 1.00 97.62 133 THR A N 1
ATOM 1020 C CA . THR A 1 133 ? 8.506 4.890 -0.392 1.00 97.62 133 THR A CA 1
ATOM 1021 C C . THR A 1 133 ? 8.183 4.297 -1.766 1.00 97.62 133 THR A C 1
ATOM 1023 O O . THR A 1 133 ? 8.625 3.189 -2.055 1.00 97.62 133 THR A O 1
ATOM 1026 N N . VAL A 1 134 ? 7.484 5.032 -2.638 1.00 97.75 134 VAL A N 1
ATOM 1027 C CA . VAL A 1 134 ? 7.133 4.580 -3.998 1.00 97.75 134 VAL A CA 1
ATOM 1028 C C . VAL A 1 134 ? 8.382 4.238 -4.815 1.00 97.75 134 VAL A C 1
ATOM 1030 O O . VAL A 1 134 ? 8.500 3.115 -5.297 1.00 97.75 134 VAL A O 1
ATOM 1033 N N . TYR A 1 135 ? 9.349 5.152 -4.921 1.00 97.38 135 TYR A N 1
ATOM 1034 C CA . TYR A 1 135 ? 10.583 4.865 -5.667 1.00 97.38 135 TYR A CA 1
ATOM 1035 C C . TYR A 1 135 ? 11.463 3.825 -4.982 1.00 97.38 135 TYR A C 1
ATOM 1037 O O . TYR A 1 135 ? 12.101 3.023 -5.654 1.00 97.38 135 TYR A O 1
ATOM 1045 N N . SER A 1 136 ? 11.480 3.798 -3.647 1.00 97.75 136 SER A N 1
ATOM 1046 C CA . SER A 1 136 ? 12.201 2.749 -2.920 1.00 97.75 136 SER A CA 1
ATOM 1047 C C . SER A 1 136 ? 11.606 1.367 -3.198 1.00 97.75 136 SER A C 1
ATOM 1049 O O . SER A 1 136 ? 12.344 0.393 -3.224 1.00 97.75 136 SER A O 1
ATOM 1051 N N . SER A 1 137 ? 10.294 1.283 -3.439 1.00 97.62 137 SER A N 1
ATOM 1052 C CA . SER A 1 137 ? 9.617 0.033 -3.808 1.00 97.62 137 SER A CA 1
ATOM 1053 C C . SER A 1 137 ? 10.051 -0.445 -5.189 1.00 97.62 137 SER A C 1
ATOM 1055 O O . SER A 1 137 ? 10.402 -1.609 -5.332 1.00 97.62 137 SER A O 1
ATOM 1057 N N . GLU A 1 138 ? 10.130 0.461 -6.170 1.00 95.88 138 GLU A N 1
ATOM 1058 C CA . GLU A 1 138 ? 10.660 0.150 -7.507 1.00 95.88 138 GLU A CA 1
ATOM 1059 C C . GLU A 1 138 ? 12.112 -0.348 -7.436 1.00 95.88 138 GLU A C 1
ATOM 1061 O O . GLU A 1 138 ? 12.438 -1.371 -8.028 1.00 95.88 138 GLU A O 1
ATOM 1066 N N . LEU A 1 139 ? 12.972 0.323 -6.658 1.00 96.06 139 LEU A N 1
ATOM 1067 C CA . LEU A 1 139 ? 14.373 -0.083 -6.473 1.00 96.06 139 LEU A CA 1
ATOM 1068 C C . LEU A 1 139 ? 14.534 -1.424 -5.747 1.00 96.06 139 LEU A C 1
ATOM 1070 O O . LEU A 1 139 ? 15.525 -2.116 -5.955 1.00 96.06 139 LEU A O 1
ATOM 1074 N N . LEU A 1 140 ? 13.594 -1.766 -4.867 1.00 96.38 140 LEU A N 1
ATOM 1075 C CA . LEU A 1 140 ? 13.557 -3.036 -4.142 1.00 96.38 140 LEU A CA 1
ATOM 1076 C C . LEU A 1 140 ? 12.716 -4.097 -4.866 1.00 96.38 140 LEU A C 1
ATOM 1078 O O . LEU A 1 140 ? 12.386 -5.114 -4.259 1.00 96.38 140 LEU A O 1
ATOM 1082 N N . GLU A 1 141 ? 12.338 -3.846 -6.123 1.00 96.31 141 GLU A N 1
ATOM 1083 C CA . GLU A 1 141 ? 11.558 -4.757 -6.972 1.00 96.31 141 GLU A CA 1
ATOM 1084 C C . GLU A 1 141 ? 10.246 -5.232 -6.326 1.00 96.31 141 GLU A C 1
ATOM 1086 O O . GLU A 1 141 ? 9.721 -6.312 -6.605 1.00 96.31 141 GLU A O 1
ATOM 1091 N N . THR A 1 142 ? 9.704 -4.403 -5.433 1.00 97.25 142 THR A N 1
ATOM 1092 C CA . THR A 1 142 ? 8.434 -4.645 -4.760 1.00 97.25 142 THR A CA 1
ATOM 1093 C C . THR A 1 142 ? 7.337 -3.941 -5.557 1.00 97.25 142 THR A C 1
ATOM 1095 O O . THR A 1 142 ? 7.402 -2.716 -5.703 1.00 97.25 142 THR A O 1
ATOM 1098 N N . PRO A 1 143 ? 6.321 -4.666 -6.066 1.00 97.38 143 PRO A N 1
ATOM 1099 C CA . PRO A 1 143 ? 5.254 -4.068 -6.856 1.00 97.38 143 PRO A CA 1
ATOM 1100 C C . PRO A 1 143 ? 4.627 -2.871 -6.136 1.00 97.38 143 PRO A C 1
ATOM 1102 O O . PRO A 1 143 ? 4.209 -3.003 -4.986 1.00 97.38 143 PRO A O 1
ATOM 1105 N N . VAL A 1 144 ? 4.520 -1.722 -6.809 1.00 97.81 144 VAL A N 1
ATOM 1106 C CA . VAL A 1 144 ? 3.812 -0.550 -6.273 1.00 97.81 144 VAL A CA 1
ATOM 1107 C C . VAL A 1 144 ? 2.593 -0.175 -7.113 1.00 97.81 144 VAL A C 1
ATOM 1109 O O . VAL A 1 144 ? 2.705 0.114 -8.306 1.00 97.81 144 VAL A O 1
ATOM 1112 N N . ILE A 1 145 ? 1.436 -0.160 -6.450 1.00 98.31 145 ILE A N 1
ATOM 1113 C CA . ILE A 1 145 ? 0.142 0.333 -6.918 1.00 98.31 145 ILE A CA 1
ATOM 1114 C C . ILE A 1 145 ? -0.031 1.788 -6.489 1.00 98.31 145 ILE A C 1
ATOM 1116 O O . ILE A 1 145 ? 0.111 2.120 -5.315 1.00 98.31 145 ILE A O 1
ATOM 1120 N N . LEU A 1 146 ? -0.378 2.659 -7.429 1.00 98.44 146 LEU A N 1
ATOM 1121 C CA . LEU A 1 146 ? -0.630 4.076 -7.190 1.00 98.44 146 LEU A CA 1
ATOM 1122 C C . LEU A 1 146 ? -2.123 4.370 -7.364 1.00 98.44 146 LEU A C 1
ATOM 1124 O O . LEU A 1 146 ? -2.702 4.027 -8.392 1.00 98.44 146 LEU A O 1
ATOM 1128 N N . ILE A 1 147 ? -2.726 5.044 -6.385 1.00 98.19 147 ILE A N 1
ATOM 1129 C CA . ILE A 1 147 ? -4.098 5.562 -6.443 1.00 98.19 147 ILE A CA 1
ATOM 1130 C C . ILE A 1 147 ? -4.013 7.088 -6.625 1.00 98.19 147 ILE A C 1
ATOM 1132 O O . ILE A 1 147 ? -3.918 7.823 -5.635 1.00 98.19 147 ILE A O 1
ATOM 1136 N N . PRO A 1 148 ? -3.990 7.593 -7.875 1.00 97.50 148 PRO A N 1
ATOM 1137 C CA . PRO A 1 148 ? -3.703 9.001 -8.158 1.00 97.50 148 PRO A CA 1
ATOM 1138 C C . PRO A 1 148 ? -4.869 9.956 -7.863 1.00 97.50 148 PRO A C 1
ATOM 1140 O O . PRO A 1 148 ? -4.671 11.162 -7.808 1.00 97.50 148 PRO A O 1
ATOM 1143 N N . THR A 1 149 ? -6.092 9.460 -7.667 1.00 96.06 149 THR A N 1
ATOM 1144 C CA . THR A 1 149 ? -7.313 10.292 -7.612 1.00 96.06 149 THR A CA 1
ATOM 1145 C C . THR A 1 149 ? -7.435 11.191 -6.385 1.00 96.06 149 THR A C 1
ATOM 1147 O O . THR A 1 149 ? -8.349 12.008 -6.315 1.00 96.06 149 THR A O 1
ATOM 1150 N N . LEU A 1 150 ? -6.555 11.017 -5.401 1.00 94.62 150 LEU A N 1
ATOM 1151 C CA . LEU A 1 150 ? -6.514 11.799 -4.162 1.00 94.62 150 LEU A CA 1
ATOM 1152 C C . LEU A 1 150 ? -5.281 12.708 -4.100 1.00 94.62 150 LEU A C 1
ATOM 1154 O O . LEU A 1 150 ? -4.899 13.149 -3.021 1.00 94.62 150 LEU A O 1
ATOM 1158 N N . GLY A 1 151 ? -4.659 12.967 -5.251 1.00 95.31 151 GLY A N 1
ATOM 1159 C CA . GLY A 1 151 ? -3.575 13.924 -5.399 1.00 95.31 151 GLY A CA 1
ATOM 1160 C C . GLY A 1 151 ? -2.238 13.485 -4.805 1.00 95.31 151 GLY A C 1
ATOM 1161 O O . GLY A 1 151 ? -1.957 12.300 -4.591 1.00 95.31 151 GLY A O 1
ATOM 1162 N N . GLY A 1 152 ? -1.387 14.475 -4.541 1.00 96.50 152 GLY A N 1
ATOM 1163 C CA . GLY A 1 152 ? -0.160 14.311 -3.770 1.00 96.50 152 GLY A CA 1
ATOM 1164 C C . GLY A 1 152 ? 0.902 13.449 -4.449 1.00 96.50 152 GLY A C 1
ATOM 1165 O O . GLY A 1 152 ? 1.094 13.465 -5.662 1.00 96.50 152 GLY A O 1
ATOM 1166 N N . ALA A 1 153 ? 1.654 12.704 -3.643 1.00 97.12 153 ALA A N 1
ATOM 1167 C CA . ALA A 1 153 ? 2.766 11.886 -4.117 1.00 97.12 153 ALA A CA 1
ATOM 1168 C C . ALA A 1 153 ? 2.343 10.745 -5.055 1.00 97.12 153 ALA A C 1
ATOM 1170 O O . ALA A 1 153 ? 3.081 10.443 -5.994 1.00 97.12 153 ALA A O 1
ATOM 1171 N N . ALA A 1 154 ? 1.189 10.119 -4.807 1.00 97.56 154 ALA A N 1
ATOM 1172 C CA . ALA A 1 154 ? 0.662 9.052 -5.654 1.00 97.56 154 ALA A CA 1
ATOM 1173 C C . ALA A 1 154 ? 0.311 9.569 -7.059 1.00 97.56 154 ALA A C 1
ATOM 1175 O O . ALA A 1 154 ? 0.677 8.936 -8.050 1.00 97.56 154 ALA A O 1
ATOM 1176 N N . GLU A 1 155 ? -0.320 10.744 -7.153 1.00 97.62 155 GLU A N 1
ATOM 1177 C CA . GLU A 1 155 ? -0.578 11.418 -8.430 1.00 97.62 155 GLU A CA 1
ATOM 1178 C C . GLU A 1 155 ? 0.725 11.830 -9.125 1.00 97.62 155 GLU A C 1
ATOM 1180 O O . GLU A 1 155 ? 0.930 11.523 -10.298 1.00 97.62 155 GLU A O 1
ATOM 1185 N N . ASN A 1 156 ? 1.652 12.452 -8.392 1.00 97.12 156 ASN A N 1
ATOM 1186 C CA . ASN A 1 156 ? 2.920 12.920 -8.955 1.00 97.12 156 ASN A CA 1
ATOM 1187 C C . ASN A 1 156 ? 3.761 11.780 -9.553 1.00 97.12 156 ASN A C 1
ATOM 1189 O O . ASN A 1 156 ? 4.418 11.966 -10.576 1.00 97.12 156 ASN A O 1
ATOM 1193 N N . ALA A 1 157 ? 3.751 10.596 -8.933 1.00 97.19 157 ALA A N 1
ATOM 1194 C CA . ALA A 1 157 ? 4.456 9.422 -9.448 1.00 97.19 157 ALA A CA 1
ATOM 1195 C C . ALA A 1 157 ? 3.714 8.728 -10.608 1.00 97.19 157 ALA A C 1
ATOM 1197 O O . ALA A 1 157 ? 4.323 7.954 -11.350 1.00 97.19 157 ALA A O 1
ATOM 1198 N N . TRP A 1 158 ? 2.419 8.998 -10.796 1.00 97.62 158 TRP A N 1
ATOM 1199 C CA . TRP A 1 158 ? 1.571 8.278 -11.746 1.00 97.62 158 TRP A CA 1
ATOM 1200 C C . TRP A 1 158 ? 2.082 8.346 -13.182 1.00 97.62 158 TRP A C 1
ATOM 1202 O O . TRP A 1 158 ? 2.195 7.316 -13.842 1.00 97.62 158 TRP A O 1
ATOM 1212 N N . SER A 1 159 ? 2.433 9.541 -13.661 1.00 94.31 159 SER A N 1
ATOM 1213 C CA . SER A 1 159 ? 2.907 9.748 -15.037 1.00 94.31 159 SER A CA 1
ATOM 1214 C C . SER A 1 159 ? 4.145 8.906 -15.357 1.00 94.31 159 SER A C 1
ATOM 1216 O O . SER A 1 159 ? 4.255 8.357 -16.452 1.00 94.31 159 SER A O 1
ATOM 1218 N N . TYR A 1 160 ? 5.036 8.743 -14.377 1.00 94.94 160 TYR A N 1
ATOM 1219 C CA . TYR A 1 160 ? 6.251 7.952 -14.508 1.00 94.94 160 TYR A CA 1
ATOM 1220 C C . TYR A 1 160 ? 5.960 6.445 -14.512 1.00 94.94 160 TYR A C 1
ATOM 1222 O O . TYR A 1 160 ? 6.580 5.708 -15.277 1.00 94.94 160 TYR A O 1
ATOM 1230 N N . PHE A 1 161 ? 5.038 5.953 -13.681 1.00 96.75 161 PHE A N 1
ATOM 1231 C CA . PHE A 1 161 ? 4.783 4.512 -13.538 1.00 96.75 161 PHE A CA 1
ATOM 1232 C C . PHE A 1 161 ? 3.733 3.959 -14.515 1.00 96.75 161 PHE A C 1
ATOM 1234 O O . PHE A 1 161 ? 3.871 2.815 -14.956 1.00 96.75 161 PHE A O 1
ATOM 1241 N N . ARG A 1 162 ? 2.708 4.746 -14.880 1.00 96.00 162 ARG A N 1
ATOM 1242 C CA . ARG A 1 162 ? 1.541 4.303 -15.668 1.00 96.00 162 ARG A CA 1
ATOM 1243 C C . ARG A 1 162 ? 1.954 3.519 -16.912 1.00 96.00 162 ARG A C 1
ATOM 1245 O O . ARG A 1 162 ? 1.600 2.355 -17.040 1.00 96.00 162 ARG A O 1
ATOM 1252 N N . GLY A 1 163 ? 2.724 4.149 -17.800 1.00 92.69 163 GLY A N 1
ATOM 1253 C CA . GLY A 1 163 ? 3.077 3.568 -19.101 1.00 92.69 163 GLY A CA 1
ATOM 1254 C C . GLY A 1 163 ? 4.071 2.406 -19.035 1.00 92.69 163 GLY A C 1
ATOM 1255 O O . GLY A 1 163 ? 4.265 1.728 -20.038 1.00 92.69 163 GLY A O 1
ATOM 1256 N N . ARG A 1 164 ? 4.714 2.182 -17.882 1.00 93.62 164 ARG A N 1
ATOM 1257 C CA . ARG A 1 164 ? 5.723 1.127 -17.712 1.00 93.62 164 ARG A CA 1
ATOM 1258 C C . ARG A 1 164 ? 5.150 -0.142 -17.095 1.00 93.62 164 ARG A C 1
ATOM 1260 O O . ARG A 1 164 ? 5.576 -1.228 -17.469 1.00 93.62 164 ARG A O 1
ATOM 1267 N N . TYR A 1 165 ? 4.193 -0.015 -16.176 1.00 95.62 165 TYR A N 1
ATOM 1268 C CA . TYR A 1 165 ? 3.798 -1.145 -15.329 1.00 95.62 165 TYR A CA 1
ATOM 1269 C C . TYR A 1 165 ? 2.310 -1.515 -15.388 1.00 95.62 165 TYR A C 1
ATOM 1271 O O . TYR A 1 165 ? 1.958 -2.660 -15.081 1.00 95.62 165 TYR A O 1
ATOM 1279 N N . TYR A 1 166 ? 1.440 -0.587 -15.796 1.00 96.31 166 TYR A N 1
ATOM 1280 C CA . TYR A 1 166 ? -0.010 -0.772 -15.757 1.00 96.31 166 TYR A CA 1
ATOM 1281 C C . TYR A 1 166 ? -0.584 -1.039 -17.143 1.00 96.31 166 TYR A C 1
ATOM 1283 O O . TYR A 1 166 ? -0.215 -0.395 -18.122 1.00 96.31 166 TYR A O 1
ATOM 1291 N N . SER A 1 167 ? -1.545 -1.955 -17.207 1.00 96.44 167 SER A N 1
ATOM 1292 C CA . SER A 1 167 ? -2.451 -2.059 -18.352 1.00 96.44 167 SER A CA 1
ATOM 1293 C C . SER A 1 167 ? -3.482 -0.925 -18.345 1.00 96.44 167 SER A C 1
ATOM 1295 O O . SER A 1 167 ? -3.772 -0.339 -17.299 1.00 96.44 167 SER A O 1
ATOM 1297 N N . ASP A 1 168 ? -4.102 -0.649 -19.495 1.00 96.56 168 ASP A N 1
ATOM 1298 C CA . ASP A 1 168 ? -5.161 0.367 -19.588 1.00 96.56 168 ASP A CA 1
ATOM 1299 C C . ASP A 1 168 ? -6.363 0.048 -18.688 1.00 96.56 168 ASP A C 1
ATOM 1301 O O . ASP A 1 168 ? -6.960 0.950 -18.105 1.00 96.56 168 ASP A O 1
ATOM 1305 N N . GLY A 1 169 ? -6.702 -1.236 -18.524 1.00 97.44 169 GLY A N 1
ATOM 1306 C CA . GLY A 1 169 ? -7.775 -1.673 -17.628 1.00 97.44 169 GLY A CA 1
ATOM 1307 C C . GLY A 1 169 ? -7.476 -1.358 -16.160 1.00 97.44 169 GLY A C 1
ATOM 1308 O O . GLY A 1 169 ? -8.305 -0.754 -15.481 1.00 97.44 169 GLY A O 1
ATOM 1309 N N . GLU A 1 170 ? -6.273 -1.704 -15.693 1.00 97.12 170 GLU A N 1
ATOM 1310 C CA . GLU A 1 170 ? -5.810 -1.392 -14.333 1.00 97.12 170 GLU A CA 1
ATOM 1311 C C . GLU A 1 170 ? -5.743 0.129 -14.118 1.00 97.12 170 GLU A C 1
ATOM 1313 O O . GLU A 1 170 ? -6.249 0.637 -13.118 1.00 97.12 170 GLU A O 1
ATOM 1318 N N . ALA A 1 171 ? -5.192 0.871 -15.085 1.00 97.44 171 ALA A N 1
ATOM 1319 C CA . ALA A 1 171 ? -5.105 2.328 -15.032 1.00 97.44 171 ALA A CA 1
ATOM 1320 C C . ALA A 1 171 ? -6.487 2.989 -14.925 1.00 97.44 171 ALA A C 1
ATOM 1322 O O . ALA A 1 171 ? -6.685 3.868 -14.086 1.00 97.44 171 ALA A O 1
ATOM 1323 N N . ASN A 1 172 ? -7.458 2.527 -15.716 1.00 97.31 172 ASN A N 1
ATOM 1324 C CA . ASN A 1 172 ? -8.825 3.036 -15.675 1.00 97.31 172 ASN A CA 1
ATOM 1325 C C . ASN A 1 172 ? -9.496 2.792 -14.321 1.00 97.31 172 ASN A C 1
ATOM 1327 O O . ASN A 1 172 ? -10.271 3.635 -13.884 1.00 97.31 172 ASN A O 1
ATOM 1331 N N . ILE A 1 173 ? -9.225 1.666 -13.654 1.00 97.12 173 ILE A N 1
ATOM 1332 C CA . ILE A 1 173 ? -9.756 1.390 -12.311 1.00 97.12 173 ILE A CA 1
ATOM 1333 C C . ILE A 1 173 ? -9.112 2.322 -11.280 1.00 97.12 173 ILE A C 1
ATOM 1335 O O . ILE A 1 173 ? -9.824 2.966 -10.514 1.00 97.12 173 ILE A O 1
ATOM 1339 N N . LEU A 1 174 ? -7.783 2.444 -11.291 1.00 97.25 174 LEU A N 1
ATOM 1340 C CA . LEU A 1 174 ? -7.036 3.249 -10.317 1.00 97.25 174 LEU A CA 1
ATOM 1341 C C . LEU A 1 174 ? -7.318 4.754 -10.436 1.00 97.25 174 LEU A C 1
ATOM 1343 O O . LEU A 1 174 ? -7.207 5.479 -9.451 1.00 97.25 174 LEU A O 1
ATOM 1347 N N . GLN A 1 175 ? -7.702 5.227 -11.624 1.00 96.69 175 GLN A N 1
ATOM 1348 C CA . GLN A 1 175 ? -8.082 6.620 -11.873 1.00 96.69 175 GLN A CA 1
ATOM 1349 C C . GLN A 1 175 ? -9.568 6.920 -11.614 1.00 96.69 175 GLN A C 1
ATOM 1351 O O . GLN A 1 175 ? -9.979 8.072 -11.764 1.00 96.69 175 GLN A O 1
ATOM 1356 N N . ARG A 1 176 ? -10.390 5.935 -11.221 1.00 95.38 176 ARG A N 1
ATOM 1357 C CA . ARG A 1 176 ? -11.794 6.193 -10.862 1.00 95.38 176 ARG A CA 1
ATOM 1358 C C . ARG A 1 176 ? -11.875 6.921 -9.521 1.00 95.38 176 ARG A C 1
ATOM 1360 O O . ARG A 1 176 ? -11.410 6.373 -8.516 1.00 95.38 176 ARG A O 1
ATOM 1367 N N . PRO A 1 177 ? -12.491 8.116 -9.474 1.00 92.94 177 PRO A N 1
ATOM 1368 C CA . PRO A 1 177 ? -12.710 8.815 -8.220 1.00 92.94 177 PRO A CA 1
ATOM 1369 C C . PRO A 1 177 ? -13.494 7.945 -7.240 1.00 92.94 177 PRO A C 1
ATOM 1371 O O . PRO A 1 177 ? -14.422 7.228 -7.619 1.00 92.94 177 PRO A O 1
ATOM 1374 N N . TRP A 1 178 ? -13.127 8.032 -5.967 1.00 92.81 178 TRP A N 1
ATOM 1375 C CA . TRP A 1 178 ? -13.935 7.449 -4.909 1.00 92.81 178 TRP A CA 1
ATOM 1376 C C . TRP A 1 178 ? -15.214 8.275 -4.712 1.00 92.81 178 TRP A C 1
ATOM 1378 O O . TRP A 1 178 ? -15.176 9.510 -4.737 1.00 92.81 178 TRP A O 1
ATOM 1388 N N . HIS A 1 179 ? -16.334 7.592 -4.476 1.00 89.38 179 HIS A N 1
ATOM 1389 C CA . HIS A 1 179 ? -17.619 8.207 -4.159 1.00 89.38 179 HIS A CA 1
ATOM 1390 C C . HIS A 1 179 ? -18.238 7.545 -2.918 1.00 89.38 179 HIS A C 1
ATOM 1392 O O . HIS A 1 179 ? -18.148 6.320 -2.784 1.00 89.38 179 HIS A O 1
ATOM 1398 N N . PRO A 1 180 ? -18.910 8.311 -2.039 1.00 85.06 180 PRO A N 1
ATOM 1399 C CA . PRO A 1 180 ? -19.701 7.734 -0.957 1.00 85.06 180 PRO A CA 1
ATOM 1400 C C . PRO A 1 180 ? -20.754 6.763 -1.510 1.00 85.06 180 PRO A C 1
ATOM 1402 O O . PRO A 1 180 ? -21.456 7.095 -2.463 1.00 85.06 180 PRO A O 1
ATOM 1405 N N . GLY A 1 181 ? -20.850 5.563 -0.931 1.00 78.50 181 GLY A N 1
ATOM 1406 C CA . GLY A 1 181 ? -21.766 4.509 -1.395 1.00 78.50 181 GLY A CA 1
ATOM 1407 C C . GLY A 1 181 ? -21.290 3.728 -2.626 1.00 78.50 181 GLY A C 1
ATOM 1408 O O . GLY A 1 181 ? -22.030 2.901 -3.153 1.00 78.50 181 GLY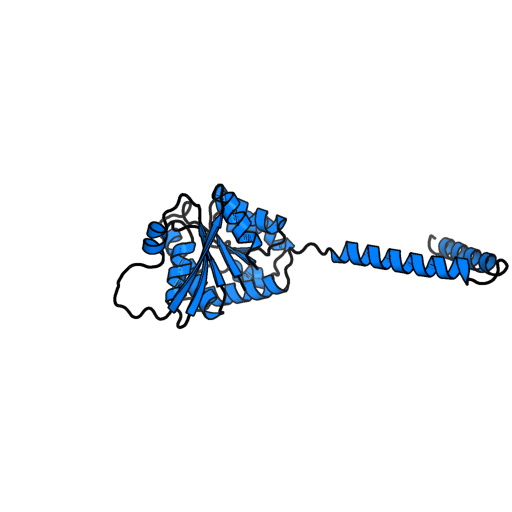 A O 1
ATOM 1409 N N . ALA A 1 182 ? -20.064 3.961 -3.108 1.00 77.88 182 ALA A N 1
ATOM 1410 C CA . ALA A 1 182 ? -19.445 3.096 -4.107 1.00 77.88 182 ALA A CA 1
ATOM 1411 C C . ALA A 1 182 ? -18.947 1.800 -3.445 1.00 77.88 182 ALA A C 1
ATOM 1413 O O . ALA A 1 182 ? -17.749 1.636 -3.202 1.00 77.88 182 ALA A O 1
ATOM 1414 N N . ASP A 1 183 ? -19.869 0.873 -3.181 1.00 77.75 183 ASP A N 1
ATOM 1415 C CA . ASP A 1 183 ? -19.616 -0.389 -2.464 1.00 77.75 183 ASP A CA 1
ATOM 1416 C C . ASP A 1 183 ? -18.515 -1.252 -3.106 1.00 77.75 183 ASP A C 1
ATOM 1418 O O . ASP A 1 183 ? -17.922 -2.113 -2.460 1.00 77.75 183 ASP A O 1
ATOM 1422 N N . THR A 1 184 ? -18.198 -1.010 -4.381 1.00 93.50 184 THR A N 1
ATOM 1423 C CA . THR A 1 184 ? -17.226 -1.799 -5.143 1.00 93.50 184 THR A CA 1
ATOM 1424 C C . THR A 1 184 ? -15.867 -1.130 -5.323 1.00 93.50 184 THR A C 1
ATOM 1426 O O . THR A 1 184 ? -14.986 -1.766 -5.896 1.00 93.50 184 THR A O 1
ATOM 1429 N N . TRP A 1 185 ? -15.665 0.130 -4.904 1.00 95.81 185 TRP A N 1
ATOM 1430 C CA . TRP A 1 185 ? -14.404 0.835 -5.190 1.00 95.81 185 TRP A CA 1
ATOM 1431 C C . TRP A 1 185 ? -13.208 0.105 -4.572 1.00 95.81 185 TRP A C 1
ATOM 1433 O O . TRP A 1 185 ? -12.305 -0.303 -5.298 1.00 95.81 185 TRP A O 1
ATOM 1443 N N . GLY A 1 186 ? -13.237 -0.155 -3.259 1.00 96.44 186 GLY A N 1
ATOM 1444 C CA . GLY A 1 186 ? -12.158 -0.872 -2.574 1.00 96.44 186 GLY A CA 1
ATOM 1445 C C . GLY A 1 186 ? -11.911 -2.263 -3.169 1.00 96.44 186 GLY A C 1
ATOM 1446 O O . GLY A 1 186 ? -10.765 -2.640 -3.395 1.00 96.44 186 GLY A O 1
ATOM 1447 N N . THR A 1 187 ? -12.977 -2.997 -3.501 1.00 97.31 187 THR A N 1
ATOM 1448 C CA . THR A 1 187 ? -12.896 -4.338 -4.105 1.00 97.31 187 THR A CA 1
ATOM 1449 C C . THR A 1 187 ? -12.193 -4.319 -5.462 1.00 97.31 187 THR A C 1
ATOM 1451 O O . THR A 1 187 ? -11.283 -5.112 -5.681 1.00 97.31 187 THR A O 1
ATOM 1454 N N . GLN A 1 188 ? -12.539 -3.374 -6.344 1.00 97.38 188 GLN A N 1
ATOM 1455 C CA . GLN A 1 188 ? -11.884 -3.226 -7.651 1.00 97.38 188 GLN A CA 1
ATOM 1456 C C . GLN A 1 188 ? -10.394 -2.884 -7.505 1.00 97.38 188 GLN A C 1
ATOM 1458 O O . GLN A 1 188 ? -9.562 -3.399 -8.250 1.00 97.38 188 GLN A O 1
ATOM 1463 N N . ILE A 1 189 ? -10.035 -2.048 -6.525 1.00 98.00 189 ILE A N 1
ATOM 1464 C CA . ILE A 1 189 ? -8.629 -1.751 -6.222 1.00 98.00 189 ILE A CA 1
ATOM 1465 C C . ILE A 1 189 ? -7.902 -3.021 -5.757 1.00 98.00 189 ILE A C 1
ATOM 1467 O O . ILE A 1 189 ? -6.787 -3.279 -6.204 1.00 98.00 189 ILE A O 1
ATOM 1471 N N . VAL A 1 190 ? -8.527 -3.848 -4.914 1.00 98.31 190 VAL A N 1
ATOM 1472 C CA . VAL A 1 190 ? -7.945 -5.121 -4.455 1.00 98.31 190 VAL A CA 1
ATOM 1473 C C . VAL A 1 190 ? -7.761 -6.125 -5.596 1.00 98.31 190 VAL A C 1
ATOM 1475 O O . VAL A 1 190 ? -6.723 -6.781 -5.653 1.00 98.31 190 VAL A O 1
ATOM 1478 N N . GLU A 1 191 ? -8.691 -6.210 -6.545 1.00 98.06 191 GLU A N 1
ATOM 1479 C CA . GLU A 1 191 ? -8.525 -7.039 -7.749 1.00 98.06 191 GLU A CA 1
ATOM 1480 C C . GLU A 1 191 ? -7.300 -6.605 -8.570 1.00 98.06 191 GLU A C 1
ATOM 1482 O O . GLU A 1 191 ? -6.497 -7.444 -8.996 1.00 98.06 191 GLU A O 1
ATOM 1487 N N . VAL A 1 192 ? -7.104 -5.290 -8.733 1.00 98.25 192 VAL A N 1
ATOM 1488 C CA . VAL A 1 192 ? -5.905 -4.736 -9.378 1.00 98.25 192 VAL A CA 1
ATOM 1489 C C . VAL A 1 192 ? -4.650 -5.085 -8.579 1.00 98.25 192 VAL A C 1
ATOM 1491 O O . VAL A 1 192 ? -3.682 -5.560 -9.169 1.00 98.25 192 VAL A O 1
ATOM 1494 N N . ILE A 1 193 ? -4.666 -4.924 -7.251 1.00 98.31 193 ILE A N 1
ATOM 1495 C CA . ILE A 1 193 ? -3.549 -5.295 -6.366 1.00 98.31 193 ILE A CA 1
ATOM 1496 C C . ILE A 1 193 ? -3.161 -6.766 -6.573 1.00 98.31 193 ILE A C 1
ATOM 1498 O O . ILE A 1 193 ? -1.984 -7.069 -6.762 1.00 98.31 193 ILE A O 1
ATOM 1502 N N . GLN A 1 194 ? -4.134 -7.678 -6.593 1.00 98.06 194 GLN A N 1
ATOM 1503 C CA . GLN A 1 194 ? -3.891 -9.112 -6.757 1.00 98.06 194 GLN A CA 1
ATOM 1504 C C . GLN A 1 194 ? -3.327 -9.460 -8.140 1.00 98.06 194 GLN A C 1
ATOM 1506 O O . GLN A 1 194 ? -2.346 -10.203 -8.235 1.00 98.06 194 GLN A O 1
ATOM 1511 N N . SER A 1 195 ? -3.921 -8.913 -9.206 1.00 96.88 195 SER A N 1
ATOM 1512 C CA . SER A 1 195 ? -3.435 -9.078 -10.584 1.00 96.88 195 SER A CA 1
ATOM 1513 C C . SER A 1 195 ? -1.994 -8.584 -10.723 1.00 96.88 195 SER A C 1
ATOM 1515 O O . SER A 1 195 ? -1.119 -9.295 -11.225 1.00 96.88 195 SER A O 1
ATOM 1517 N N . PHE A 1 196 ? -1.730 -7.380 -10.222 1.00 95.94 196 PHE A N 1
ATOM 1518 C CA . PHE A 1 196 ? -0.442 -6.716 -10.349 1.00 95.94 196 PHE A CA 1
ATOM 1519 C C . PHE A 1 196 ? 0.648 -7.411 -9.531 1.00 95.94 196 PHE A C 1
ATOM 1521 O O . PHE A 1 196 ? 1.738 -7.647 -10.051 1.00 95.94 196 PHE A O 1
ATOM 1528 N N . ALA A 1 197 ? 0.344 -7.822 -8.295 1.00 95.69 197 ALA A N 1
ATOM 1529 C CA . ALA A 1 197 ? 1.259 -8.596 -7.457 1.00 95.69 197 ALA A CA 1
ATOM 1530 C C . ALA A 1 197 ? 1.607 -9.950 -8.094 1.00 95.69 197 ALA A C 1
ATOM 1532 O O . ALA A 1 197 ? 2.768 -10.350 -8.094 1.00 95.69 197 ALA A O 1
ATOM 1533 N N . LYS A 1 198 ? 0.629 -10.635 -8.707 1.00 94.94 198 LYS A N 1
ATOM 1534 C CA . LYS A 1 198 ? 0.861 -11.907 -9.409 1.00 94.94 198 LYS A CA 1
ATOM 1535 C C . LYS A 1 198 ? 1.772 -11.748 -10.628 1.00 94.94 198 LYS A C 1
ATOM 1537 O O . LYS A 1 198 ? 2.569 -12.641 -10.901 1.00 94.94 198 LYS A O 1
ATOM 1542 N N . ARG A 1 199 ? 1.639 -10.648 -11.379 1.00 94.19 199 ARG A N 1
ATOM 1543 C CA . ARG A 1 199 ? 2.512 -10.366 -12.531 1.00 94.19 199 ARG A CA 1
ATOM 1544 C C . ARG A 1 199 ? 3.897 -9.870 -12.121 1.00 94.19 199 ARG A C 1
ATOM 1546 O O . ARG A 1 199 ? 4.821 -10.068 -12.896 1.00 94.19 199 ARG A O 1
ATOM 1553 N N . ASN A 1 200 ? 4.001 -9.200 -10.971 1.00 92.88 200 ASN A N 1
ATOM 1554 C CA . ASN A 1 200 ? 5.167 -8.453 -10.494 1.00 92.88 200 ASN A CA 1
ATOM 1555 C C . ASN A 1 200 ? 5.964 -7.788 -11.636 1.00 92.88 200 ASN A C 1
ATOM 1557 O O . ASN A 1 200 ? 7.060 -8.236 -11.975 1.00 92.88 200 ASN A O 1
ATOM 1561 N N . PRO A 1 201 ? 5.444 -6.706 -12.238 1.00 91.88 201 PRO A N 1
ATOM 1562 C CA . PRO A 1 201 ? 6.101 -6.070 -13.377 1.00 91.88 201 PRO A CA 1
ATOM 1563 C C . PRO A 1 201 ? 7.407 -5.339 -13.007 1.00 91.88 201 PRO A C 1
ATOM 1565 O O . PRO A 1 201 ? 8.059 -4.802 -13.897 1.00 91.88 201 PRO A O 1
ATOM 1568 N N . MET A 1 202 ? 7.766 -5.286 -11.716 1.00 91.62 202 MET A N 1
ATOM 1569 C CA . MET A 1 202 ? 8.978 -4.636 -11.202 1.00 91.62 202 MET A CA 1
ATOM 1570 C C . MET A 1 202 ? 10.093 -5.622 -10.869 1.00 91.62 202 MET A C 1
ATOM 1572 O O . MET A 1 202 ? 11.220 -5.179 -10.675 1.00 91.62 202 MET A O 1
ATOM 1576 N N . ALA A 1 203 ? 9.805 -6.928 -10.831 1.00 88.94 203 ALA A N 1
ATOM 1577 C CA . ALA A 1 203 ? 10.850 -7.937 -10.770 1.00 88.94 203 ALA A CA 1
ATOM 1578 C C . ALA A 1 203 ? 11.734 -7.761 -12.002 1.00 88.94 203 ALA A C 1
ATOM 1580 O O . ALA A 1 203 ? 11.279 -7.967 -13.135 1.00 88.94 203 ALA A O 1
ATOM 1581 N N . GLN A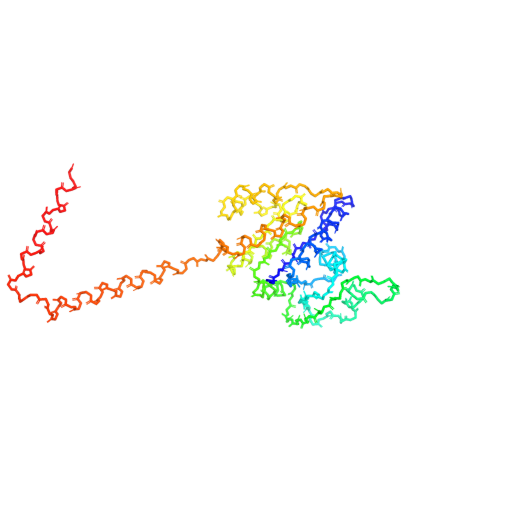 1 204 ? 12.992 -7.369 -11.798 1.00 74.56 204 GLN A N 1
ATOM 1582 C CA . GLN A 1 204 ? 13.935 -7.421 -12.896 1.00 74.56 204 GLN A CA 1
ATOM 1583 C C . GLN A 1 204 ? 14.035 -8.887 -13.280 1.00 74.56 204 GLN A C 1
ATOM 1585 O O . GLN A 1 204 ? 14.274 -9.767 -12.452 1.00 74.56 204 GLN A O 1
ATOM 1590 N N . THR A 1 205 ? 13.777 -9.188 -14.548 1.00 59.50 205 THR A N 1
ATOM 1591 C CA . THR A 1 205 ? 13.929 -10.546 -15.049 1.00 59.50 205 THR A CA 1
ATOM 1592 C C . THR A 1 205 ? 15.419 -10.892 -15.051 1.00 59.50 205 THR A C 1
ATOM 1594 O O . THR A 1 205 ? 16.061 -10.831 -16.102 1.00 59.50 205 THR A O 1
ATOM 1597 N N . HIS A 1 206 ? 15.959 -11.328 -13.906 1.00 58.38 206 HIS A N 1
ATOM 1598 C CA . HIS A 1 206 ? 17.225 -12.070 -13.819 1.00 58.38 206 HIS A CA 1
ATOM 1599 C C . HIS A 1 206 ? 17.228 -13.276 -14.767 1.00 58.38 206 HIS A C 1
ATOM 1601 O O . HIS A 1 206 ? 18.277 -13.741 -15.194 1.00 58.38 206 HIS A O 1
ATOM 1607 N N . TYR A 1 207 ? 16.040 -13.694 -15.216 1.00 59.00 207 TYR A N 1
ATOM 1608 C CA . TYR A 1 207 ? 15.822 -14.597 -16.338 1.00 59.00 207 TYR A CA 1
ATOM 1609 C C . TYR A 1 207 ? 16.724 -14.326 -17.552 1.00 59.00 207 TYR A C 1
ATOM 1611 O O . TYR A 1 207 ? 17.142 -15.284 -18.190 1.00 59.00 207 TYR A O 1
ATOM 1619 N N . ARG A 1 208 ? 17.077 -13.071 -17.887 1.00 66.19 208 ARG A N 1
ATOM 1620 C CA . ARG A 1 208 ? 18.033 -12.830 -18.988 1.00 66.19 208 ARG A CA 1
ATOM 1621 C C . ARG A 1 208 ? 19.449 -13.270 -18.637 1.00 66.19 208 ARG A C 1
ATOM 1623 O O . ARG A 1 208 ? 20.112 -13.821 -19.505 1.00 66.19 208 ARG A O 1
ATOM 1630 N N . GLU A 1 209 ? 19.906 -13.048 -17.414 1.00 77.38 209 GLU A N 1
ATOM 1631 C CA . GLU A 1 209 ? 21.255 -13.430 -16.989 1.00 77.38 209 GLU A CA 1
ATOM 1632 C C . GLU A 1 209 ? 21.372 -14.949 -16.868 1.00 77.38 209 GLU A C 1
ATOM 1634 O O . GLU A 1 209 ? 22.289 -15.528 -17.445 1.00 77.38 209 GLU A O 1
ATOM 16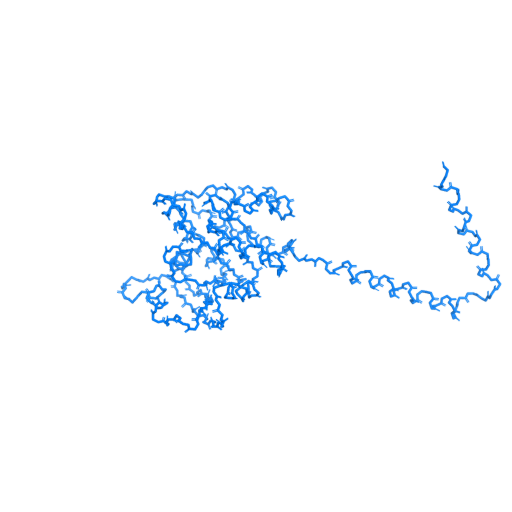39 N N . ASP A 1 210 ? 20.389 -15.604 -16.248 1.00 79.81 210 ASP A N 1
ATOM 1640 C CA . ASP A 1 210 ? 20.360 -17.063 -16.113 1.00 79.81 210 ASP A CA 1
ATOM 1641 C C . ASP A 1 210 ? 20.188 -17.763 -17.465 1.00 79.81 210 ASP A C 1
ATOM 1643 O O . ASP A 1 210 ? 20.854 -18.761 -17.732 1.00 79.81 210 ASP A O 1
ATOM 1647 N N . MET A 1 211 ? 19.350 -17.234 -18.366 1.00 82.25 211 MET A N 1
ATOM 1648 C CA . MET A 1 211 ? 19.233 -17.780 -19.723 1.00 82.25 211 MET A CA 1
ATOM 1649 C C . MET A 1 211 ? 20.505 -17.561 -20.540 1.00 82.25 211 MET A C 1
ATOM 1651 O O . MET A 1 211 ? 20.890 -18.452 -21.295 1.00 82.25 211 MET A O 1
ATOM 1655 N N . VAL A 1 212 ? 21.167 -16.407 -20.408 1.00 86.12 212 VAL A N 1
ATOM 1656 C CA . VAL A 1 212 ? 22.456 -16.157 -21.069 1.00 86.12 212 VAL A CA 1
ATOM 1657 C C . VAL A 1 212 ? 23.517 -17.103 -20.512 1.00 86.12 212 VAL A C 1
ATOM 1659 O O . VAL A 1 212 ? 24.225 -17.734 -21.292 1.00 86.12 212 VAL A O 1
ATOM 1662 N N . ALA A 1 213 ? 23.589 -17.280 -19.193 1.00 90.31 213 ALA A N 1
ATOM 1663 C CA . ALA A 1 213 ? 24.503 -18.218 -18.553 1.00 90.31 213 ALA A CA 1
ATOM 1664 C C . ALA A 1 213 ? 24.222 -19.668 -18.978 1.00 90.31 213 ALA A C 1
ATOM 1666 O O . ALA A 1 213 ? 25.148 -20.389 -19.345 1.00 90.31 213 ALA A O 1
ATOM 1667 N N . ALA A 1 214 ? 22.953 -20.085 -19.016 1.00 91.75 214 ALA A N 1
ATOM 1668 C CA . ALA A 1 214 ? 22.546 -21.407 -19.481 1.00 91.75 214 ALA A CA 1
ATOM 1669 C C . ALA A 1 214 ? 22.877 -21.621 -20.965 1.00 91.75 214 ALA A C 1
ATOM 1671 O O . ALA A 1 214 ? 23.390 -22.679 -21.333 1.00 91.75 214 ALA A O 1
ATOM 1672 N N . ALA A 1 215 ? 22.650 -20.618 -21.817 1.00 93.06 215 ALA A N 1
ATOM 1673 C CA . ALA A 1 215 ? 23.003 -20.670 -23.233 1.00 93.06 215 ALA A CA 1
ATOM 1674 C C . ALA A 1 215 ? 24.523 -20.775 -23.435 1.00 93.06 215 ALA A C 1
ATOM 1676 O O . ALA A 1 215 ? 24.983 -21.609 -24.214 1.00 93.06 215 ALA A O 1
ATOM 1677 N N . LEU A 1 216 ? 25.312 -19.989 -22.696 1.00 94.94 216 LEU A N 1
ATOM 1678 C CA . LEU A 1 216 ? 26.776 -20.068 -22.709 1.00 94.94 216 LEU A CA 1
ATOM 1679 C C . LEU A 1 216 ? 27.278 -21.420 -22.182 1.00 94.94 216 LEU A C 1
ATOM 1681 O O . LEU A 1 216 ? 28.207 -21.997 -22.752 1.00 94.94 216 LEU A O 1
ATOM 1685 N N . GLY A 1 217 ? 26.640 -21.963 -21.145 1.00 95.94 217 GLY A N 1
ATOM 1686 C CA . GLY A 1 217 ? 26.916 -23.300 -20.623 1.00 95.94 217 GLY A CA 1
ATOM 1687 C C . GLY A 1 217 ? 26.644 -24.388 -21.663 1.00 95.94 217 GLY A C 1
ATOM 1688 O O . GLY A 1 217 ? 27.514 -25.217 -21.932 1.00 95.94 217 GLY A O 1
ATOM 1689 N N . ALA A 1 218 ? 25.484 -24.344 -22.322 1.00 95.31 218 ALA A N 1
ATOM 1690 C CA . ALA A 1 218 ? 25.126 -25.278 -23.388 1.00 95.31 218 ALA A CA 1
ATOM 1691 C C . ALA A 1 218 ? 26.100 -25.197 -24.576 1.00 95.31 218 ALA A C 1
ATOM 1693 O O . ALA A 1 218 ? 26.586 -26.226 -25.047 1.00 95.31 218 ALA A O 1
ATOM 1694 N N . LEU A 1 219 ? 26.456 -23.985 -25.017 1.00 95.12 219 LEU A N 1
ATOM 1695 C CA . LEU A 1 219 ? 27.451 -23.769 -26.074 1.00 95.12 219 LEU A CA 1
ATOM 1696 C C . LEU A 1 219 ? 28.829 -24.320 -25.691 1.00 95.12 219 LEU A C 1
ATOM 1698 O O . LEU A 1 219 ? 29.523 -24.885 -26.539 1.00 95.12 219 LEU A O 1
ATOM 1702 N N . SER A 1 220 ? 29.215 -24.203 -24.420 1.00 95.12 220 SER A N 1
ATOM 1703 C CA . SER A 1 220 ? 30.480 -24.743 -23.912 1.00 95.12 220 SER A CA 1
ATOM 1704 C C . SER A 1 220 ? 30.498 -26.273 -23.943 1.00 95.12 220 SER A C 1
ATOM 1706 O O . SER A 1 220 ? 31.490 -26.858 -24.376 1.00 95.12 220 SER A O 1
ATOM 1708 N N . VAL A 1 221 ? 29.394 -26.931 -23.570 1.00 94.44 221 VAL A N 1
ATOM 1709 C CA . VAL A 1 221 ? 29.258 -28.400 -23.640 1.00 94.44 221 VAL A CA 1
ATOM 1710 C C . VAL A 1 221 ? 29.305 -28.891 -25.086 1.00 94.44 221 VAL A C 1
ATOM 1712 O O . VAL A 1 221 ? 30.021 -29.846 -25.387 1.00 94.44 221 VAL A O 1
ATOM 1715 N N . VAL A 1 222 ? 28.596 -28.219 -25.997 1.00 91.44 222 VAL A N 1
ATOM 1716 C CA . VAL A 1 222 ? 28.629 -28.539 -27.432 1.00 91.44 222 VAL A CA 1
ATOM 1717 C C . VAL A 1 222 ? 30.049 -28.384 -27.980 1.00 91.44 222 VAL A C 1
ATOM 1719 O O . VAL A 1 222 ? 30.561 -29.291 -28.635 1.00 91.44 222 VAL A O 1
ATOM 1722 N N . SER A 1 223 ? 30.721 -27.277 -27.659 1.00 86.69 223 SER A N 1
ATOM 1723 C CA . SER A 1 223 ? 32.105 -27.024 -28.080 1.00 86.69 223 SER A CA 1
ATOM 1724 C C . SER A 1 223 ? 33.068 -28.086 -27.546 1.00 86.69 223 SER A C 1
ATOM 1726 O O . SER A 1 223 ? 33.904 -28.590 -28.294 1.00 86.69 223 SER A O 1
ATOM 1728 N N . TRP A 1 224 ? 32.924 -28.479 -26.278 1.00 93.25 224 TRP A N 1
ATOM 1729 C CA . TRP A 1 224 ? 33.704 -29.559 -25.675 1.00 93.25 224 TRP A CA 1
ATOM 1730 C C . TRP A 1 224 ? 33.473 -30.894 -26.393 1.00 93.25 224 TRP A C 1
ATOM 1732 O O . TRP A 1 224 ? 34.432 -31.567 -26.768 1.00 93.25 224 TRP A O 1
ATOM 1742 N N . PHE A 1 225 ? 32.217 -31.250 -26.675 1.00 90.88 225 PHE A N 1
ATOM 1743 C CA . PHE A 1 225 ? 31.893 -32.471 -27.411 1.00 90.88 225 PHE A CA 1
ATOM 1744 C C . PHE A 1 225 ? 32.558 -32.492 -28.795 1.00 90.88 225 PHE A C 1
ATOM 1746 O O . PHE A 1 225 ? 33.190 -33.482 -29.153 1.00 90.88 225 PHE A O 1
ATOM 1753 N N . PHE A 1 226 ? 32.505 -31.389 -29.547 1.00 84.75 226 PHE A N 1
ATOM 1754 C CA . PHE A 1 226 ? 33.170 -31.296 -30.850 1.00 84.75 226 PHE A CA 1
ATOM 1755 C C . PHE A 1 226 ? 34.702 -31.326 -30.765 1.00 84.75 226 PHE A C 1
ATOM 1757 O O . PHE A 1 226 ? 35.343 -31.836 -31.681 1.00 84.75 226 PHE A O 1
ATOM 1764 N N . LEU A 1 227 ? 35.305 -30.825 -29.685 1.00 82.31 227 LEU A N 1
ATOM 1765 C CA . LEU A 1 227 ? 36.758 -30.877 -29.499 1.00 82.31 227 LEU A CA 1
ATOM 1766 C C . LEU A 1 227 ? 37.275 -32.295 -29.219 1.00 82.31 227 LEU A C 1
ATOM 1768 O O . LEU A 1 227 ? 38.346 -32.651 -29.707 1.00 82.31 227 LEU A O 1
ATOM 1772 N N . PHE A 1 228 ? 36.536 -33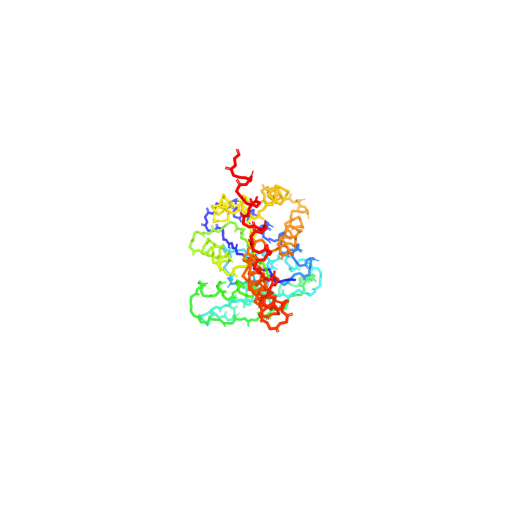.092 -28.443 1.00 83.12 228 PHE A N 1
ATOM 1773 C CA . PHE A 1 228 ? 37.002 -34.405 -27.971 1.00 83.12 228 PHE A CA 1
ATOM 1774 C C . PHE A 1 228 ? 36.410 -35.594 -28.733 1.00 83.12 228 PHE A C 1
ATOM 1776 O O . PHE A 1 228 ? 37.081 -36.612 -28.893 1.00 83.12 228 PHE A O 1
ATOM 1783 N N . PHE A 1 229 ? 35.178 -35.465 -29.217 1.00 82.62 229 PHE A N 1
ATOM 1784 C CA . PHE A 1 229 ? 34.431 -36.517 -29.915 1.00 82.62 229 PHE A CA 1
ATOM 1785 C C . PHE A 1 229 ? 34.003 -36.107 -31.326 1.00 82.62 229 PHE A C 1
ATOM 1787 O O . PHE A 1 229 ? 33.400 -36.907 -32.043 1.00 82.62 229 PHE A O 1
ATOM 1794 N N . GLY A 1 230 ? 34.300 -34.869 -31.733 1.00 70.06 230 GLY A N 1
ATOM 1795 C CA . GLY A 1 230 ? 34.033 -34.402 -33.084 1.00 70.06 230 GLY A CA 1
ATOM 1796 C C . GLY A 1 230 ? 34.806 -35.215 -34.121 1.00 70.06 230 GLY A C 1
ATOM 1797 O O . GLY A 1 230 ? 35.828 -35.838 -33.812 1.00 70.06 230 GLY A O 1
ATOM 1798 N N . PRO A 1 231 ? 34.308 -35.240 -35.364 1.00 62.00 231 PRO A N 1
ATOM 1799 C CA . PRO A 1 231 ? 34.860 -36.094 -36.395 1.00 62.00 231 PRO A CA 1
ATOM 1800 C C . PRO A 1 231 ? 36.344 -35.782 -36.602 1.00 62.00 231 PRO A C 1
ATOM 1802 O O . PRO A 1 231 ? 36.768 -34.626 -36.525 1.00 62.00 231 PRO A O 1
ATOM 1805 N N . SER A 1 232 ? 37.134 -36.837 -36.825 1.00 63.72 232 SER A N 1
ATOM 1806 C CA . SER A 1 232 ? 38.588 -36.763 -36.979 1.00 63.72 232 SER A CA 1
ATOM 1807 C C . SER A 1 232 ? 38.989 -35.605 -37.903 1.00 63.72 232 SER A C 1
ATOM 1809 O O . SER A 1 232 ? 38.262 -35.267 -38.838 1.00 63.72 232 SER A O 1
ATOM 1811 N N . LYS A 1 233 ? 40.150 -34.987 -37.630 1.00 57.66 233 LYS A N 1
ATOM 1812 C CA . LYS A 1 233 ? 40.658 -33.721 -38.212 1.00 57.66 233 LYS A CA 1
ATOM 1813 C C . LYS A 1 233 ? 40.480 -33.527 -39.736 1.00 57.66 233 LYS A C 1
ATOM 1815 O O . LYS A 1 233 ? 40.611 -32.403 -40.201 1.00 57.66 233 LYS A O 1
ATOM 1820 N N . GLY A 1 234 ? 40.173 -34.574 -40.507 1.00 56.78 234 GLY A N 1
ATOM 1821 C CA . GLY A 1 234 ? 39.836 -34.509 -41.931 1.00 56.78 234 GLY A CA 1
ATOM 1822 C C . GLY A 1 234 ? 38.411 -34.048 -42.292 1.00 56.78 234 GLY A C 1
ATOM 1823 O O . GLY A 1 234 ? 38.207 -33.684 -43.444 1.00 56.78 234 GLY A O 1
ATOM 1824 N N . GLN A 1 235 ? 37.431 -34.027 -41.375 1.00 55.38 235 GLN A N 1
ATOM 1825 C CA . GLN A 1 235 ? 36.050 -33.592 -41.694 1.00 55.38 235 GLN A CA 1
ATOM 1826 C C . GLN A 1 235 ? 35.709 -32.163 -41.234 1.00 55.38 235 GLN A C 1
ATOM 1828 O O . GLN A 1 235 ? 34.841 -31.524 -41.826 1.00 55.38 235 GLN A O 1
ATOM 1833 N N . LEU A 1 236 ? 36.406 -31.618 -40.231 1.00 54.06 236 LEU A N 1
ATOM 1834 C CA . LEU A 1 236 ? 36.130 -30.275 -39.693 1.00 54.06 236 LEU A CA 1
ATOM 1835 C C . LEU A 1 236 ? 36.466 -29.131 -40.670 1.00 54.06 236 LEU A C 1
ATOM 1837 O O . LEU A 1 236 ? 35.825 -28.080 -40.630 1.00 54.06 236 LEU A O 1
ATOM 1841 N N . THR A 1 237 ? 37.414 -29.333 -41.589 1.00 54.16 237 THR A N 1
ATOM 1842 C CA . THR A 1 237 ? 37.773 -28.349 -42.624 1.00 54.16 237 THR A CA 1
ATOM 1843 C C . THR A 1 237 ? 36.676 -28.153 -43.671 1.00 54.16 237 THR A C 1
ATOM 1845 O O . THR A 1 237 ? 36.581 -27.066 -44.234 1.00 54.16 237 THR A O 1
ATOM 1848 N N . LEU A 1 238 ? 35.821 -29.153 -43.922 1.00 51.94 238 LEU A N 1
ATOM 1849 C CA . LEU A 1 238 ? 34.765 -29.040 -44.934 1.00 51.94 238 LEU A CA 1
ATOM 1850 C C . LEU A 1 238 ? 33.565 -28.223 -44.418 1.00 51.94 238 LEU A C 1
ATOM 1852 O O . LEU A 1 238 ? 33.014 -27.400 -45.146 1.00 51.94 238 LEU A O 1
ATOM 1856 N N . THR A 1 239 ? 33.196 -28.393 -43.144 1.00 54.28 239 THR A N 1
ATOM 1857 C CA . THR A 1 239 ? 31.971 -27.804 -42.571 1.00 54.28 239 THR A CA 1
ATOM 1858 C C . THR A 1 239 ? 32.097 -26.302 -42.285 1.00 54.28 239 THR A C 1
ATOM 1860 O O . THR A 1 239 ? 31.150 -25.544 -42.512 1.00 54.28 239 THR A O 1
ATOM 1863 N N . LEU A 1 240 ? 33.273 -25.836 -41.842 1.00 52.59 240 LEU A N 1
ATOM 1864 C CA . LEU A 1 240 ? 33.524 -24.403 -41.611 1.00 52.59 240 LEU A CA 1
ATOM 1865 C C . LEU A 1 240 ? 33.578 -23.601 -42.920 1.00 52.59 240 LEU A C 1
ATOM 1867 O O . LEU A 1 240 ? 33.113 -22.462 -42.958 1.00 52.59 240 LEU A O 1
ATOM 1871 N N . VAL A 1 241 ? 34.052 -24.207 -44.014 1.00 55.06 241 VAL A N 1
ATOM 1872 C CA . VAL A 1 241 ? 34.035 -23.580 -45.346 1.00 55.06 241 VAL A CA 1
ATOM 1873 C C . VAL A 1 241 ? 32.600 -23.438 -45.865 1.00 55.06 241 VAL A C 1
ATOM 1875 O O . VAL A 1 241 ? 32.248 -22.386 -46.393 1.00 55.06 241 VAL A O 1
ATOM 1878 N N . THR A 1 242 ? 31.719 -24.419 -45.644 1.00 53.41 242 THR A N 1
ATOM 1879 C CA . THR A 1 242 ? 30.313 -24.314 -46.080 1.00 53.41 242 THR A CA 1
ATOM 1880 C C . THR A 1 242 ? 29.488 -23.285 -45.298 1.00 53.41 242 THR A C 1
ATOM 1882 O O . THR A 1 242 ? 28.628 -22.628 -45.883 1.00 53.41 242 THR A O 1
ATOM 1885 N N . LEU A 1 243 ? 29.758 -23.085 -44.003 1.00 50.56 243 LEU A N 1
ATOM 1886 C CA . LEU A 1 243 ? 29.058 -22.070 -43.201 1.00 50.56 243 LEU A CA 1
ATOM 1887 C C . LEU A 1 243 ? 29.564 -20.644 -43.482 1.00 50.56 243 LEU A C 1
ATOM 1889 O O . LEU A 1 243 ? 28.764 -19.709 -43.482 1.00 50.56 243 LEU A O 1
ATOM 1893 N N . GLY A 1 244 ? 30.855 -20.474 -43.790 1.00 50.88 244 GLY A N 1
ATOM 1894 C CA . GLY A 1 244 ? 31.418 -19.177 -44.182 1.00 50.88 244 GLY A CA 1
ATOM 1895 C C . GLY A 1 244 ? 30.948 -18.687 -45.558 1.00 50.88 244 GLY A C 1
ATOM 1896 O O . GLY A 1 244 ? 30.739 -17.491 -45.746 1.00 50.88 244 GLY A O 1
ATOM 1897 N N . VAL A 1 245 ? 30.718 -19.596 -46.513 1.00 51.44 245 VAL A N 1
ATOM 1898 C CA . VAL A 1 245 ? 30.291 -19.225 -47.876 1.00 51.44 245 VAL A CA 1
ATOM 1899 C C . VAL A 1 245 ? 28.819 -18.788 -47.927 1.00 51.44 245 VAL A C 1
ATOM 1901 O O . VAL A 1 245 ? 28.495 -17.860 -48.666 1.00 51.44 245 VAL A O 1
ATOM 1904 N N . ASN A 1 246 ? 27.938 -19.350 -47.091 1.00 46.28 246 ASN A N 1
ATOM 1905 C CA . ASN A 1 246 ? 26.518 -18.962 -47.071 1.00 46.28 246 ASN A CA 1
ATOM 1906 C C . ASN A 1 246 ? 26.234 -17.613 -46.387 1.00 46.28 246 ASN A C 1
ATOM 1908 O O . ASN A 1 246 ? 25.194 -17.009 -46.643 1.00 46.28 246 ASN A O 1
ATOM 1912 N N . GLN A 1 247 ? 27.139 -17.097 -45.551 1.00 45.88 247 GLN A N 1
ATOM 1913 C CA . GLN A 1 247 ? 26.965 -15.763 -44.959 1.00 45.88 247 GLN A CA 1
ATOM 1914 C C . GLN A 1 247 ? 27.283 -14.625 -45.940 1.00 45.88 247 GLN A C 1
ATOM 1916 O O . GLN A 1 247 ? 26.740 -13.532 -45.806 1.00 45.88 247 GLN A O 1
ATOM 1921 N N . VAL A 1 248 ? 28.092 -14.876 -46.974 1.00 49.00 248 VAL A N 1
ATOM 1922 C CA . VAL A 1 248 ? 28.428 -13.856 -47.984 1.00 49.00 248 VAL A CA 1
ATOM 1923 C C . VAL A 1 248 ? 27.288 -13.649 -48.994 1.00 49.00 248 VAL A C 1
ATOM 1925 O O . VAL A 1 248 ? 27.206 -12.597 -49.622 1.00 49.00 248 VAL A O 1
ATOM 1928 N N . THR A 1 249 ? 26.359 -14.601 -49.127 1.00 50.03 249 THR A N 1
ATOM 1929 C CA . THR A 1 249 ? 25.208 -14.478 -50.045 1.00 50.03 249 THR A CA 1
ATOM 1930 C C . THR A 1 249 ? 23.983 -13.806 -49.416 1.00 50.03 249 THR A C 1
ATOM 1932 O O . THR A 1 249 ? 23.091 -13.396 -50.145 1.00 50.03 249 THR A O 1
ATOM 1935 N N . LEU A 1 250 ? 23.941 -13.651 -48.089 1.00 45.03 250 LEU A N 1
ATOM 1936 C CA . LEU A 1 250 ? 22.841 -12.993 -47.360 1.00 45.03 250 LEU A CA 1
ATOM 1937 C C . LEU A 1 250 ? 23.114 -11.511 -47.028 1.00 45.03 250 LEU A C 1
ATOM 1939 O O . LEU A 1 250 ? 22.284 -10.863 -46.398 1.00 45.03 250 LEU A O 1
ATOM 1943 N N . LEU A 1 251 ? 24.262 -10.974 -47.458 1.00 47.31 251 LEU A N 1
ATOM 1944 C CA . LEU A 1 251 ? 24.669 -9.567 -47.295 1.00 47.31 251 LEU A CA 1
ATOM 1945 C C . LEU A 1 251 ? 24.787 -8.809 -48.637 1.00 47.31 251 LEU A C 1
ATOM 1947 O O . LEU A 1 251 ? 25.487 -7.800 -48.727 1.00 47.31 251 LEU A O 1
ATOM 1951 N N . ARG A 1 252 ? 24.097 -9.279 -49.680 1.00 42.34 252 ARG A N 1
ATOM 1952 C CA . ARG A 1 252 ? 23.802 -8.525 -50.909 1.00 42.34 252 ARG A CA 1
ATOM 1953 C C . ARG A 1 252 ? 22.299 -8.460 -51.107 1.00 42.34 252 ARG A C 1
ATOM 1955 O O . ARG A 1 252 ? 21.850 -7.410 -51.610 1.00 42.34 252 ARG A O 1
#

Secondary structure (DSSP, 8-state):
-EEEEEEE-TTS-HHHHHHHHHHHHHHHHHHHHTTPEEEE----TTBSHHHHHHHHHTSSEEEEEEEEE-TTS-HHHHHHHHS-TT--S--SEEEEEEEEE-SS-HHHHHHHHHHH-SEEEEEE--IIIIIHHHHHHHHTT--EEEEGGG-HHHHHHHHHHHHHH--HHHHHHHTSPP-TT-TTHHHHHHHHHHHHHHH-TTS--THHHHHHHHHHHHHHHHHHHHHHTS--TTSHHHHHHHHHHHHHSS--

Foldseek 3Di:
DEEEEWEFCPVPDPVLLVLLLVVLLLLLLLCLVVQYEYEDEDLDSGISRLSSLNSNLQHADEHEYEYEYEPPDDPVSVCVRNVPPDPPDPRRYHYDYDYHYDYDDLLVSLLVSLLVGLEYEYDAHACVHRLSSQVSNLVVLRHYHAQPCSDHNSVVCCVVVVVQQDDPQLVVLSNDRDDVPPSCNSNSPVVSRVVSSVVSSSPDCVVVVVVVVVVVVVVVVVVVCCVPVNDPPVPVVVVVVVVVVVVVVVVD

Sequence (252 aa):
MRVLVIGSKRHLDDIQGERFNDSSRSLGAALATAGHEVIVCSPSFHTADPFIIEGMKTVLGTHRVTLFRLPSESEELYKQVYEPSELGSQVPGKLIFDHRIAEGGWRVIHLHAIRYADVVVAIGGSTSGTHTTVYSSELLETPVILIPTLGGAAENAWSYFRGRYYSDGEANILQRPWHPGADTWGTQIVEVIQSFAKRNPMAQTHYREDMVAAALGALSVVSWFFLFFGPSKGQLTLTLVTLGVNQVTLLR

Radius of gyration: 26.03 Å; chains: 1; bounding box: 62×57×76 Å

pLDDT: mean 88.85, std 14.76, range [42.34, 98.75]

Organism: NCBI:txid1429439